Protein AF-A0A2J8QLG4-F1 (afdb_monomer_lite)

Secondary structure (DSSP, 8-state):
-------HHHHHHHHHHHHHHHHHHHHHT--S-TTSHHHHHHHHHHHHHHHHHHH---TT-HHHHHHHHHHHHHHHHHHHHHHHHHT-HHHHHHHHHHHHHHHHHHHHSHHHHTT-----HHHHHHHHHHHHHHHHS--TT-HHHHHHHHHHHHHHHHHHHHHHHHHHH--SSSPPTTS-HHHHHHHHHHHHHHHHHHHHHHHHHT--S--

Foldseek 3Di:
DCPDDDDPLLVQLVVLLVQLVVCLVVLLQAQEACPDPSLVVSLVSLVVSLVSLVPRDPVPPVVSVVSSVVSNVSSVVSNVSSNCLRPPPLSVVLVVLLVQLLVLLVVQLVVLQVLALGLDPVSLVSLVVSLVVLVPRDPVPRNNSVVSSVLSNVLSVVLNVLSVCSVPPDDNPPDDCVPDVVSVVVSVVSSVVSNVSSVVNCVSSVNDPPD

Sequence (211 aa):
MDMGNQHPSISRLQEIQKEVKSVEQQVVGFSGLSDDKNYKKLERILTKQLFEIDSVDTEGKGDIQQARKRAAQETERLLKELEQNANHPHRIEIQNIFEEAQSLVREKIVPFYNGGNCVTDEFEEGIQDIILRLTHVKTGGKISLRKARYHTLTKICAVQEIIEDCMKKQPSLPLSEDAHPSVAKINFVMCEVNKARGVLIALLMGVNNNE

InterPro domains:
  IPR003103 BAG domain [PF02179] (13-84)
  IPR003103 BAG domain [PS51035] (9-86)
  IPR003103 BAG domain [SM00264] (9-86)
  IPR036533 BAG domain superfamily [G3DSA:1.20.58.120] (3-89)
  IPR036533 BAG domain superfamily [G3DSA:1.20.58.120] (90-171)
  IPR060339 BAG family molecular chaperone regulator 5, BAG domain [PF27519] (91-165)

pLDDT: mean 90.0, std 12.15, range [38.5, 98.62]

Structure (mmCIF, N/CA/C/O backbone):
data_AF-A0A2J8QLG4-F1
#
_entry.id   AF-A0A2J8QLG4-F1
#
loop_
_atom_site.group_PDB
_atom_site.id
_atom_site.type_symbol
_atom_site.label_atom_id
_atom_site.label_alt_id
_atom_site.label_comp_id
_atom_site.label_asym_id
_atom_site.label_entity_id
_atom_site.label_seq_id
_atom_site.pdbx_PDB_ins_code
_atom_site.Cartn_x
_atom_site.Cartn_y
_atom_site.Cartn_z
_atom_site.occupancy
_atom_site.B_iso_or_equiv
_atom_site.auth_seq_id
_atom_site.auth_comp_id
_atom_site.auth_asym_id
_atom_site.auth_atom_id
_atom_site.pdbx_PDB_model_num
ATOM 1 N N . MET A 1 1 ? -27.623 -24.277 36.166 1.00 41.59 1 MET A N 1
ATOM 2 C CA . MET A 1 1 ? -26.567 -23.488 35.505 1.00 41.59 1 MET A CA 1
ATOM 3 C C . MET A 1 1 ? -27.288 -22.359 34.810 1.00 41.59 1 MET A C 1
ATOM 5 O O . MET A 1 1 ? -28.051 -22.628 33.893 1.00 41.59 1 MET A O 1
ATOM 9 N N . ASP A 1 2 ? -27.201 -21.163 35.381 1.00 39.91 2 ASP A N 1
ATOM 10 C CA . ASP A 1 2 ? -27.941 -19.987 34.933 1.00 39.91 2 ASP A CA 1
ATOM 11 C C . ASP A 1 2 ? -27.404 -19.568 33.559 1.00 39.91 2 ASP A C 1
ATOM 13 O O . ASP A 1 2 ? -26.315 -19.006 33.449 1.00 39.91 2 ASP A O 1
ATOM 17 N N . MET A 1 3 ? -28.116 -19.940 32.494 1.00 49.72 3 MET A N 1
ATOM 18 C CA . MET A 1 3 ? -27.871 -19.432 31.143 1.00 49.72 3 MET A CA 1
ATOM 19 C C . MET A 1 3 ? -28.429 -18.007 31.109 1.00 49.72 3 MET A C 1
ATOM 21 O O . MET A 1 3 ? -29.486 -17.752 30.535 1.00 49.72 3 MET A O 1
ATOM 25 N N . GLY A 1 4 ? -27.759 -17.106 31.830 1.00 52.62 4 GLY A N 1
ATOM 26 C CA . GLY A 1 4 ? -28.169 -15.720 31.983 1.00 52.62 4 GLY A CA 1
ATOM 27 C C . GLY A 1 4 ? -28.256 -15.052 30.616 1.00 52.62 4 GLY A C 1
ATOM 28 O O . GLY A 1 4 ? -27.263 -14.983 29.891 1.00 52.62 4 GLY A O 1
ATOM 29 N N . ASN A 1 5 ? -29.452 -14.578 30.263 1.00 66.25 5 ASN A N 1
ATOM 30 C CA . ASN A 1 5 ? -29.693 -13.787 29.060 1.00 66.25 5 ASN A CA 1
ATOM 31 C C . ASN A 1 5 ? -28.718 -12.604 29.033 1.00 66.25 5 ASN A C 1
ATOM 33 O O . ASN A 1 5 ? -28.817 -11.673 29.833 1.00 66.25 5 ASN A O 1
ATOM 37 N N . GLN A 1 6 ? -27.758 -12.657 28.116 1.00 78.31 6 GLN A N 1
ATOM 38 C CA . GLN A 1 6 ? -26.775 -11.605 27.932 1.00 78.31 6 GLN A CA 1
ATOM 39 C C . GLN A 1 6 ? -27.476 -10.313 27.495 1.00 78.31 6 GLN A C 1
ATOM 41 O O . GLN A 1 6 ? -28.306 -10.326 26.586 1.00 78.31 6 GLN A O 1
ATOM 46 N N . HIS A 1 7 ? -27.154 -9.197 28.156 1.00 87.06 7 HIS A N 1
ATOM 47 C CA . HIS A 1 7 ? -27.787 -7.905 27.893 1.00 87.06 7 HIS A CA 1
ATOM 48 C C . HIS A 1 7 ? -27.682 -7.520 26.404 1.00 87.06 7 HIS A C 1
ATOM 50 O O . HIS A 1 7 ? -26.571 -7.585 25.869 1.00 87.06 7 HIS A O 1
ATOM 56 N N . PRO A 1 8 ? -28.757 -7.041 25.746 1.00 91.75 8 PRO A N 1
ATOM 57 C CA . PRO A 1 8 ? -28.728 -6.680 24.325 1.00 91.75 8 PRO A CA 1
ATOM 58 C C . PRO A 1 8 ? -27.584 -5.723 23.959 1.00 91.75 8 PRO A C 1
ATOM 60 O O . PRO A 1 8 ? -26.855 -5.973 23.002 1.00 91.75 8 PRO A O 1
ATOM 63 N N . SER A 1 9 ? -27.344 -4.689 24.775 1.00 93.44 9 SER A N 1
ATOM 64 C CA . SER A 1 9 ? -26.208 -3.763 24.610 1.00 93.44 9 SER A CA 1
ATOM 65 C C . SER A 1 9 ? -24.839 -4.449 24.662 1.00 93.44 9 SER A C 1
ATOM 67 O O . SER A 1 9 ? -23.944 -4.094 23.900 1.00 93.44 9 SER A O 1
ATOM 69 N N . ILE A 1 10 ? -24.657 -5.445 25.536 1.00 93.44 10 ILE A N 1
ATOM 70 C CA . ILE A 1 10 ? -23.399 -6.200 25.615 1.00 93.44 10 ILE A CA 1
ATOM 71 C C . ILE A 1 10 ? -23.239 -7.079 24.373 1.00 93.44 10 ILE A C 1
ATOM 73 O O . ILE A 1 10 ? -22.155 -7.107 23.792 1.00 93.44 10 ILE A O 1
ATOM 77 N N . SER A 1 11 ? -24.301 -7.764 23.947 1.00 93.56 11 SER A N 1
ATOM 78 C CA . SER A 1 11 ? -24.292 -8.570 22.722 1.00 93.56 11 SER A CA 1
ATOM 79 C C . SER A 1 11 ? -23.943 -7.712 21.502 1.00 93.56 11 SER A C 1
ATOM 81 O O . SER A 1 11 ? -23.055 -8.073 20.731 1.00 93.56 11 SER A O 1
ATOM 83 N N . ARG A 1 12 ? -24.535 -6.513 21.393 1.00 95.25 12 ARG A N 1
ATOM 84 C CA . ARG A 1 12 ? -24.236 -5.555 20.322 1.00 95.25 12 ARG A CA 1
ATOM 85 C C . ARG A 1 12 ? -22.781 -5.081 20.344 1.00 95.25 12 ARG A C 1
ATOM 87 O O . ARG A 1 12 ? -22.123 -5.080 19.308 1.00 95.25 12 ARG A O 1
ATOM 94 N N . LEU A 1 13 ? -22.248 -4.729 21.517 1.00 96.06 13 LEU A N 1
ATOM 95 C CA . LEU A 1 13 ? -20.838 -4.344 21.659 1.00 96.06 13 LEU A CA 1
ATOM 96 C C . LEU A 1 13 ? -19.888 -5.477 21.250 1.00 96.06 13 LEU A C 1
ATOM 98 O O . LEU A 1 13 ? -18.848 -5.217 20.650 1.00 96.06 13 LEU A O 1
ATOM 102 N N . GLN A 1 14 ? -20.238 -6.731 21.540 1.00 95.06 14 GLN A N 1
ATOM 103 C CA . GLN A 1 14 ? -19.439 -7.886 21.131 1.00 95.06 14 GLN A CA 1
ATOM 104 C C . GLN A 1 14 ? -19.472 -8.130 19.621 1.00 95.06 14 GLN A C 1
ATOM 106 O O . GLN A 1 14 ? -18.452 -8.519 19.054 1.00 95.06 14 GLN A O 1
ATOM 111 N N . GLU A 1 15 ? -20.610 -7.913 18.962 1.00 95.69 15 GLU A N 1
ATOM 112 C CA . GLU A 1 15 ? -20.700 -7.957 17.498 1.00 95.69 15 GLU A CA 1
ATOM 113 C C . GLU A 1 15 ? -19.793 -6.904 16.862 1.00 95.69 15 GLU A C 1
ATOM 115 O O . GLU A 1 15 ? -18.945 -7.248 16.039 1.00 95.69 15 GLU A O 1
ATOM 120 N N . ILE A 1 16 ? -19.889 -5.652 17.321 1.00 95.81 16 ILE A N 1
ATOM 121 C CA . ILE A 1 16 ? -19.047 -4.561 16.821 1.00 95.81 16 ILE A CA 1
ATOM 122 C C . ILE A 1 16 ? -17.561 -4.875 17.053 1.00 95.81 16 ILE A C 1
ATOM 124 O O . ILE A 1 16 ? -16.743 -4.740 16.145 1.00 95.81 16 ILE A O 1
ATOM 128 N N . GLN A 1 17 ? -17.193 -5.384 18.233 1.00 95.81 17 GLN A N 1
ATOM 129 C CA . GLN A 1 17 ? -15.811 -5.788 18.518 1.00 95.81 17 GLN A CA 1
ATOM 130 C C . GLN A 1 17 ? -15.303 -6.904 17.593 1.00 95.81 17 GLN A C 1
ATOM 132 O O . GLN A 1 17 ? -14.119 -6.912 17.254 1.00 95.81 17 GLN A O 1
ATOM 137 N N . LYS A 1 18 ? -16.160 -7.837 17.155 1.00 96.25 18 LYS A N 1
ATOM 138 C CA . LYS A 1 18 ? -15.774 -8.847 16.153 1.00 96.25 18 LYS A CA 1
ATOM 139 C C . LYS A 1 18 ? -15.470 -8.194 14.805 1.00 96.25 18 LYS A C 1
ATOM 141 O O . LYS A 1 18 ? -14.485 -8.568 14.169 1.00 96.25 1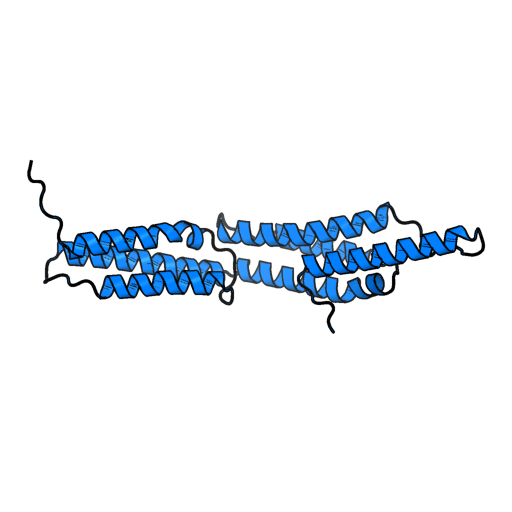8 LYS A O 1
ATOM 146 N N . GLU A 1 19 ? -16.268 -7.210 14.393 1.00 95.50 19 GLU A N 1
ATOM 147 C CA . GLU A 1 19 ? -16.027 -6.449 13.162 1.00 95.50 19 GLU A CA 1
ATOM 148 C C . GLU A 1 19 ? -14.715 -5.655 13.242 1.00 95.50 19 GLU A C 1
ATOM 150 O O . GLU A 1 19 ? -13.886 -5.759 12.336 1.00 95.50 19 GLU A O 1
ATOM 155 N N . VAL A 1 20 ? -14.466 -4.950 14.351 1.00 97.00 20 VAL A N 1
ATOM 156 C CA . VAL A 1 20 ? -13.204 -4.224 14.600 1.00 97.00 20 VAL A CA 1
ATOM 157 C C . VAL A 1 20 ? -12.003 -5.176 14.549 1.00 97.00 20 VAL A C 1
ATOM 159 O O . VAL A 1 20 ? -11.029 -4.931 13.835 1.00 97.00 20 VAL A O 1
ATOM 162 N N . LYS A 1 21 ? -12.097 -6.329 15.219 1.00 96.69 21 LYS A N 1
ATOM 163 C CA . LYS A 1 21 ? -11.031 -7.340 15.227 1.00 96.69 21 LYS A CA 1
ATOM 164 C C . LYS A 1 21 ? -10.760 -7.941 13.844 1.00 96.69 21 LYS A C 1
ATOM 166 O O . LYS A 1 21 ? -9.628 -8.313 13.544 1.00 96.69 21 LYS A O 1
ATOM 171 N N . SER A 1 22 ? -11.770 -8.013 12.976 1.00 96.75 22 SER A N 1
ATOM 172 C CA . SER A 1 22 ? -11.603 -8.520 11.606 1.00 96.75 22 SER A CA 1
ATOM 173 C C . SER A 1 22 ? -10.715 -7.623 10.727 1.00 96.75 22 SER A C 1
ATOM 175 O O . SER A 1 22 ? -10.094 -8.108 9.776 1.00 96.75 22 SER A O 1
ATOM 177 N N . VAL A 1 23 ? -10.617 -6.326 11.052 1.00 97.31 23 VAL A N 1
ATOM 178 C CA . VAL A 1 23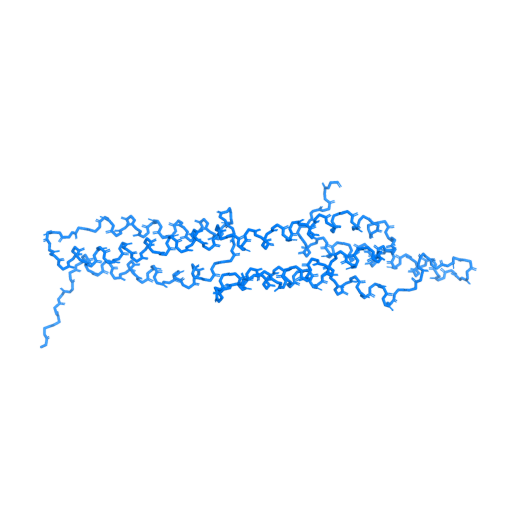 ? -9.799 -5.353 10.308 1.00 97.31 23 VAL A CA 1
ATOM 179 C C . VAL A 1 23 ? -8.481 -4.998 10.999 1.00 97.31 23 VAL A C 1
ATOM 181 O O . VAL A 1 23 ? -7.601 -4.444 10.345 1.00 97.31 23 VAL A O 1
ATOM 184 N N . GLU A 1 24 ? -8.286 -5.383 12.263 1.00 97.44 24 GLU A N 1
ATOM 185 C CA . GLU A 1 24 ? -7.070 -5.111 13.048 1.00 97.44 24 GLU A CA 1
ATOM 186 C C . GLU A 1 24 ? -5.781 -5.499 12.299 1.00 97.44 24 GLU A C 1
ATOM 188 O O . GLU A 1 24 ? -4.883 -4.680 12.122 1.00 97.44 24 GLU A O 1
ATOM 193 N N . GLN A 1 25 ? -5.703 -6.718 11.757 1.00 96.81 25 GLN A N 1
ATOM 194 C CA . GLN A 1 25 ? -4.506 -7.170 11.030 1.00 96.81 25 GLN A CA 1
ATOM 195 C C . GLN A 1 25 ? -4.244 -6.375 9.741 1.00 96.81 25 GLN A C 1
ATOM 197 O O . GLN A 1 25 ? -3.093 -6.222 9.321 1.00 96.81 25 GLN A O 1
ATOM 202 N N . GLN A 1 26 ? -5.300 -5.855 9.107 1.00 97.75 26 GLN A N 1
ATOM 203 C CA . GLN A 1 26 ? -5.170 -5.007 7.921 1.00 97.75 26 GLN A CA 1
ATOM 204 C C . GLN A 1 26 ? -4.612 -3.630 8.291 1.00 97.75 26 GLN A C 1
ATOM 206 O O . GLN A 1 26 ? -3.784 -3.110 7.550 1.00 97.75 26 GLN A O 1
ATOM 211 N N . VAL A 1 27 ? -5.005 -3.086 9.447 1.00 98.19 27 VAL A N 1
ATOM 212 C CA . VAL A 1 27 ? -4.497 -1.820 10.000 1.00 98.19 27 VAL A CA 1
ATOM 213 C C . VAL A 1 27 ? -3.026 -1.935 10.396 1.00 98.19 27 VAL A C 1
ATOM 215 O O . VAL A 1 27 ? -2.198 -1.168 9.905 1.00 98.19 27 VAL A O 1
ATOM 218 N N . VAL A 1 28 ? -2.679 -2.935 11.214 1.00 96.38 28 VAL A N 1
ATOM 219 C CA . VAL A 1 28 ? -1.299 -3.180 11.681 1.00 96.38 28 VAL A CA 1
ATOM 220 C C . VAL A 1 28 ? -0.353 -3.418 10.495 1.00 96.38 28 VAL A C 1
ATOM 222 O O . VAL A 1 28 ? 0.806 -2.999 10.478 1.00 96.38 28 VAL A O 1
ATOM 225 N N . GLY A 1 29 ? -0.853 -4.111 9.470 1.00 96.19 29 GLY A N 1
ATOM 226 C CA . GLY A 1 29 ? -0.122 -4.413 8.247 1.00 96.19 29 GLY A CA 1
ATOM 227 C C . GLY A 1 29 ? -0.239 -3.360 7.143 1.00 96.19 29 GLY A C 1
ATOM 228 O O . GLY A 1 29 ? 0.275 -3.624 6.050 1.00 96.19 29 GLY A O 1
ATOM 229 N N . PHE A 1 30 ? -0.918 -2.233 7.378 1.00 98.38 30 PHE A N 1
ATOM 230 C CA . PHE A 1 30 ? -1.154 -1.214 6.360 1.00 98.38 30 PHE A CA 1
ATOM 231 C C . PHE A 1 30 ? 0.168 -0.559 5.956 1.00 98.38 30 PHE A C 1
ATOM 233 O O . PHE A 1 30 ? 0.914 -0.076 6.798 1.00 98.38 30 PHE A O 1
ATOM 240 N N . SER A 1 31 ? 0.477 -0.564 4.663 1.00 97.75 31 SER A N 1
ATOM 241 C CA . SER A 1 31 ? 1.755 -0.073 4.118 1.00 97.75 31 SER A CA 1
ATOM 242 C C . SER A 1 31 ? 1.571 1.009 3.053 1.00 97.75 31 SER A C 1
ATOM 244 O O . SER A 1 31 ? 2.524 1.376 2.370 1.00 97.75 31 SER A O 1
ATOM 246 N N . GLY A 1 32 ? 0.345 1.508 2.904 1.00 96.81 32 GLY A N 1
ATOM 247 C CA . GLY A 1 32 ? -0.010 2.561 1.963 1.00 96.81 32 GLY A CA 1
ATOM 248 C C . GLY A 1 32 ? 0.207 3.972 2.516 1.00 96.81 32 GLY A C 1
ATOM 249 O O . GLY A 1 32 ? 0.803 4.137 3.580 1.00 96.81 32 GLY A O 1
ATOM 250 N N . LEU A 1 33 ? -0.279 4.967 1.778 1.00 97.12 33 LEU A N 1
ATOM 251 C CA . LEU A 1 33 ? -0.367 6.379 2.173 1.00 97.12 33 LEU A CA 1
ATOM 252 C C . LEU A 1 33 ? -1.805 6.752 2.562 1.00 97.12 33 LEU A C 1
ATOM 254 O O . LEU A 1 33 ? -2.728 5.948 2.435 1.00 97.12 33 LEU A O 1
ATOM 258 N N . SER A 1 34 ? -2.007 7.969 3.064 1.00 94.88 34 SER A N 1
ATOM 259 C CA . SER A 1 34 ? -3.312 8.454 3.536 1.00 94.88 34 SER A CA 1
ATOM 260 C C . SER A 1 34 ? -4.311 8.742 2.405 1.00 94.88 34 SER A C 1
ATOM 262 O O . SER A 1 34 ? -5.527 8.717 2.606 1.00 94.88 34 SER A O 1
ATOM 264 N N . ASP A 1 35 ? -3.833 8.963 1.185 1.00 94.44 35 ASP A N 1
ATOM 265 C CA . ASP A 1 35 ? -4.658 9.164 -0.005 1.00 94.44 35 ASP A CA 1
ATOM 266 C C . ASP A 1 35 ? -5.132 7.848 -0.650 1.00 94.44 35 ASP A C 1
ATOM 268 O O . ASP A 1 35 ? -6.114 7.861 -1.414 1.00 94.44 35 ASP A O 1
ATOM 272 N N . ASP A 1 36 ? -4.522 6.715 -0.275 1.00 96.06 36 ASP A N 1
ATOM 273 C CA . ASP A 1 36 ? -4.844 5.390 -0.796 1.00 96.06 36 ASP A CA 1
ATOM 274 C C . ASP A 1 36 ? -6.304 4.998 -0.548 1.00 96.06 36 ASP A C 1
ATOM 276 O O . ASP A 1 36 ? -6.875 5.143 0.537 1.00 96.06 36 ASP A O 1
ATOM 280 N N . LYS A 1 37 ? -6.914 4.359 -1.551 1.00 97.06 37 LYS A N 1
ATOM 281 C CA . LYS A 1 37 ? -8.291 3.842 -1.451 1.00 97.06 37 LYS A CA 1
ATOM 282 C C . LYS A 1 37 ? -8.464 2.871 -0.279 1.00 97.06 37 LYS A C 1
ATOM 284 O O . LYS A 1 37 ? -9.511 2.867 0.368 1.00 97.06 37 LYS A O 1
ATOM 289 N N . ASN A 1 38 ? -7.444 2.057 -0.002 1.00 96.44 38 ASN A N 1
ATOM 290 C CA . ASN A 1 38 ? -7.468 1.101 1.103 1.00 96.44 38 ASN A CA 1
ATOM 291 C C . ASN A 1 38 ? -7.392 1.790 2.472 1.00 96.44 38 ASN A C 1
ATOM 293 O O . ASN A 1 38 ? -8.078 1.333 3.384 1.00 96.44 38 ASN A O 1
ATOM 297 N N . TYR A 1 39 ? -6.646 2.896 2.601 1.00 98.38 39 TYR A N 1
ATOM 298 C CA . TYR A 1 39 ? -6.649 3.721 3.814 1.00 98.38 39 TYR A CA 1
ATOM 299 C C . TYR A 1 39 ? -8.064 4.222 4.099 1.00 98.38 39 TYR A C 1
ATOM 301 O O . TYR A 1 39 ? -8.653 3.880 5.123 1.00 98.38 39 TYR A O 1
ATOM 309 N N . LYS A 1 40 ? -8.663 4.910 3.117 1.00 98.25 40 LYS A N 1
ATOM 310 C CA . LYS A 1 40 ? -10.016 5.486 3.219 1.00 98.25 40 LYS A CA 1
ATOM 311 C C . LYS A 1 40 ? -11.074 4.431 3.536 1.00 98.25 40 LYS A C 1
ATOM 313 O O . LYS A 1 40 ? -12.032 4.696 4.257 1.00 98.25 40 LYS A O 1
ATOM 318 N N . LYS A 1 41 ? -10.917 3.215 3.001 1.00 98.19 41 LYS A N 1
ATOM 319 C CA . LYS A 1 41 ? -11.798 2.082 3.309 1.00 98.19 41 LYS A CA 1
ATOM 320 C C . LYS A 1 41 ? -11.674 1.649 4.774 1.00 98.19 41 LYS A C 1
ATOM 322 O O . LYS A 1 41 ? -12.704 1.485 5.422 1.00 98.19 41 LYS A O 1
ATOM 327 N N . LEU A 1 42 ? -10.455 1.436 5.274 1.00 98.38 42 LEU A N 1
ATOM 328 C CA . LEU A 1 42 ? -10.214 1.008 6.658 1.00 98.38 42 LEU A CA 1
ATOM 329 C C . LEU A 1 42 ? -10.662 2.076 7.659 1.00 98.38 42 LEU A C 1
ATOM 331 O O . LEU A 1 42 ? -11.379 1.754 8.604 1.00 98.38 42 LEU A O 1
ATOM 335 N N . GLU A 1 43 ? -10.315 3.335 7.397 1.00 98.44 43 GLU A N 1
ATOM 336 C CA . GLU A 1 43 ? -10.742 4.493 8.183 1.00 98.44 43 GLU A CA 1
ATOM 337 C C . GLU A 1 43 ? -12.270 4.549 8.272 1.00 98.44 43 GLU A C 1
ATOM 339 O O . GLU A 1 43 ? -12.827 4.511 9.364 1.00 98.44 43 GLU A O 1
ATOM 344 N N . ARG A 1 44 ? -12.971 4.493 7.131 1.00 98.31 44 ARG A N 1
ATOM 345 C CA . ARG A 1 44 ? -14.440 4.511 7.101 1.00 98.31 44 ARG A CA 1
ATOM 346 C C . ARG A 1 44 ? -15.071 3.364 7.889 1.00 98.31 44 ARG A C 1
ATOM 348 O O . ARG A 1 44 ? -16.101 3.576 8.527 1.00 98.31 44 ARG A O 1
ATOM 355 N N . ILE A 1 45 ? -14.497 2.159 7.827 1.00 98.06 45 ILE A N 1
ATOM 356 C CA . ILE A 1 45 ? -14.986 1.011 8.604 1.00 98.06 45 ILE A CA 1
ATOM 357 C C . ILE A 1 45 ? -14.846 1.307 10.097 1.00 98.06 45 ILE A C 1
ATOM 359 O O . ILE A 1 45 ? -15.836 1.218 10.816 1.00 98.06 45 ILE A O 1
ATOM 363 N N . LEU A 1 46 ? -13.655 1.692 10.555 1.00 98.44 46 LEU A N 1
ATOM 364 C CA . LEU A 1 46 ? -13.390 1.945 11.971 1.00 98.44 46 LEU A CA 1
ATOM 365 C C . LEU A 1 46 ? -14.206 3.124 12.512 1.00 98.44 46 LEU A C 1
ATOM 367 O O . LEU A 1 46 ? -14.810 3.005 13.573 1.00 98.44 46 LEU A O 1
ATOM 371 N N . THR A 1 47 ? -14.303 4.228 11.766 1.00 98.19 47 THR A N 1
ATOM 372 C CA . THR A 1 47 ? -15.128 5.382 12.144 1.00 98.19 47 THR A CA 1
ATOM 373 C C . THR A 1 47 ? -16.605 5.003 12.241 1.00 98.19 47 THR A C 1
ATOM 375 O O . THR A 1 47 ? -17.281 5.420 13.178 1.00 98.19 47 THR A O 1
ATOM 378 N N . LYS A 1 48 ? -17.112 4.163 11.324 1.00 98.38 48 LYS A N 1
ATOM 379 C CA . LYS A 1 48 ? -18.476 3.628 11.434 1.00 98.38 48 LYS A CA 1
ATOM 380 C C . LYS A 1 48 ? -18.646 2.823 12.725 1.00 98.38 48 LYS A C 1
ATOM 382 O O . LYS A 1 48 ? -19.621 3.046 13.431 1.00 98.38 48 LYS A O 1
ATOM 387 N N . GLN A 1 49 ? -17.712 1.925 13.045 1.00 98.06 49 GLN A N 1
ATOM 388 C CA . GLN A 1 49 ? -17.797 1.140 14.282 1.00 98.06 49 GLN A CA 1
ATOM 389 C C . GLN A 1 49 ? -17.751 2.018 15.533 1.00 98.06 49 GLN A C 1
ATOM 391 O O . GLN A 1 49 ? -18.472 1.742 16.486 1.00 98.06 49 GLN A O 1
ATOM 396 N N . LEU A 1 50 ? -16.958 3.091 15.524 1.00 97.94 50 LEU A N 1
ATOM 397 C CA . LEU A 1 50 ? -16.894 4.038 16.634 1.00 97.94 50 LEU A CA 1
ATOM 398 C C . LEU A 1 50 ? -18.254 4.712 16.878 1.00 97.94 50 LEU A C 1
ATOM 400 O O . LEU A 1 50 ? -18.744 4.696 18.003 1.00 97.94 50 LEU A O 1
ATOM 404 N N . PHE A 1 51 ? -18.918 5.187 15.818 1.00 98.00 51 PHE A N 1
ATOM 405 C CA . PHE A 1 51 ? -20.275 5.736 15.929 1.00 98.00 51 PHE A CA 1
ATOM 406 C C . PHE A 1 51 ? -21.292 4.708 16.446 1.00 98.00 51 PHE A C 1
ATOM 408 O O . PHE A 1 51 ? -22.135 5.036 17.280 1.00 98.00 51 PHE A O 1
ATOM 415 N N . GLU A 1 52 ? -21.211 3.460 15.979 1.00 97.69 52 GLU A N 1
ATOM 416 C CA . GLU A 1 52 ? -22.081 2.381 16.458 1.00 97.69 52 GLU A CA 1
ATOM 417 C C . GLU A 1 52 ? -21.855 2.105 17.952 1.00 97.69 52 GLU A C 1
ATOM 419 O O . GLU A 1 52 ? -22.828 1.971 18.691 1.00 97.69 52 GLU A O 1
ATOM 424 N N . ILE A 1 53 ? -20.600 2.084 18.419 1.00 97.88 53 ILE A N 1
ATOM 425 C CA . ILE A 1 53 ? -20.253 1.923 19.841 1.00 97.88 53 ILE A CA 1
ATOM 426 C C . ILE A 1 53 ? -20.849 3.058 20.676 1.00 97.88 53 ILE A C 1
ATOM 428 O O . ILE A 1 53 ? -21.457 2.790 21.715 1.00 97.88 53 ILE A O 1
ATOM 432 N N . ASP A 1 54 ? -20.707 4.305 20.227 1.00 96.31 54 ASP A N 1
ATOM 433 C CA . ASP A 1 54 ? -21.212 5.482 20.942 1.00 96.31 54 ASP A CA 1
ATOM 434 C C . ASP A 1 54 ? -22.743 5.515 21.014 1.00 96.31 54 ASP A C 1
ATOM 436 O O . ASP A 1 54 ? -23.305 5.993 22.003 1.00 96.31 54 ASP A O 1
ATOM 440 N N . SER A 1 55 ? -23.421 4.944 20.013 1.00 96.69 55 SER A N 1
ATOM 441 C CA . SER A 1 55 ? -24.884 4.830 19.978 1.00 96.69 55 SER A CA 1
ATOM 442 C C . SER A 1 55 ? -25.458 3.801 20.961 1.00 96.69 55 SER A C 1
ATOM 444 O O . SER A 1 55 ? -26.661 3.815 21.226 1.00 96.69 55 SER A O 1
ATOM 446 N N . VAL A 1 56 ? -24.627 2.907 21.517 1.00 96.19 56 VAL A N 1
ATOM 447 C CA . VAL A 1 56 ? -25.092 1.870 22.445 1.00 96.19 56 VAL A CA 1
ATOM 448 C C . VAL A 1 56 ? -25.557 2.500 23.758 1.00 96.19 56 VAL A C 1
ATOM 450 O O . VAL A 1 56 ? -24.761 3.083 24.509 1.00 96.19 56 VAL A O 1
ATOM 453 N N . ASP A 1 57 ? -26.842 2.305 24.065 1.00 94.56 57 ASP A N 1
ATOM 454 C CA . ASP A 1 57 ? -27.410 2.675 25.356 1.00 94.56 57 ASP A CA 1
ATOM 455 C C . ASP A 1 57 ? -26.870 1.764 26.466 1.00 94.56 57 ASP A C 1
ATOM 457 O O . ASP A 1 57 ? -26.820 0.531 26.361 1.00 94.56 57 ASP A O 1
ATOM 461 N N . THR A 1 58 ? -26.435 2.412 27.540 1.00 92.25 58 THR A N 1
ATOM 462 C CA . THR A 1 58 ? -25.846 1.767 28.712 1.00 92.25 58 THR A CA 1
ATOM 463 C C . THR A 1 58 ? -26.827 1.658 29.868 1.00 92.25 58 THR A C 1
ATOM 465 O O . THR A 1 58 ? -26.506 0.976 30.835 1.00 92.25 58 THR A O 1
ATOM 468 N N . GLU A 1 59 ? -27.985 2.329 29.809 1.00 92.12 59 GLU A N 1
ATOM 469 C CA . GLU A 1 59 ? -29.001 2.338 30.874 1.00 92.12 59 GLU A CA 1
ATOM 470 C C . GLU A 1 59 ? -28.436 2.718 32.263 1.00 92.12 59 GLU A C 1
ATOM 472 O O . GLU A 1 59 ? -28.950 2.311 33.302 1.00 92.12 59 GLU A O 1
ATOM 477 N N . GLY A 1 60 ? -27.313 3.446 32.302 1.00 90.44 60 GLY A N 1
ATOM 478 C CA . GLY A 1 60 ? -26.594 3.758 33.544 1.00 90.44 60 GLY A CA 1
ATOM 479 C C . GLY A 1 60 ? -25.862 2.572 34.192 1.00 90.44 60 GLY A C 1
ATOM 480 O O . GLY A 1 60 ? -25.275 2.735 35.261 1.00 90.44 60 GLY A O 1
ATOM 481 N N . LYS A 1 61 ? -25.853 1.392 33.562 1.00 93.44 61 LYS A N 1
ATOM 482 C CA . LYS A 1 61 ? -25.189 0.183 34.062 1.00 93.44 61 LYS A CA 1
ATOM 483 C C . LYS A 1 61 ? -23.673 0.280 33.862 1.00 93.44 61 LYS A C 1
ATOM 485 O O . LYS A 1 61 ? -23.175 0.381 32.737 1.00 93.44 61 LYS A O 1
ATOM 490 N N . GLY A 1 62 ? -22.929 0.276 34.968 1.00 94.12 62 GLY A N 1
ATOM 491 C CA . GLY A 1 62 ? -21.483 0.536 34.972 1.00 94.12 62 GLY A CA 1
ATOM 492 C C . GLY A 1 62 ? -20.649 -0.492 34.196 1.00 94.12 62 GLY A C 1
ATOM 493 O O . GLY A 1 62 ? -19.659 -0.133 33.558 1.00 94.12 62 GLY A O 1
ATOM 494 N N . ASP A 1 63 ? -21.067 -1.754 34.185 1.00 92.44 63 ASP A N 1
ATOM 495 C CA . ASP A 1 63 ? -20.464 -2.834 33.397 1.00 92.44 63 ASP A CA 1
ATOM 496 C C . ASP A 1 63 ? -20.590 -2.584 31.883 1.00 92.44 63 ASP A C 1
ATOM 498 O O . ASP A 1 63 ? -19.602 -2.710 31.150 1.00 92.44 63 ASP A O 1
ATOM 502 N N . ILE A 1 64 ? -21.763 -2.138 31.419 1.00 94.56 64 ILE A N 1
ATOM 503 C CA . ILE A 1 64 ? -22.003 -1.788 30.009 1.00 94.56 64 ILE A CA 1
ATOM 504 C C . ILE A 1 64 ? -21.226 -0.525 29.626 1.00 94.56 64 ILE A C 1
ATOM 506 O O . ILE A 1 64 ? -20.587 -0.492 28.573 1.00 94.56 64 ILE A O 1
ATOM 510 N N . GLN A 1 65 ? -21.190 0.488 30.496 1.00 96.81 65 GLN A N 1
ATOM 511 C CA . GLN A 1 65 ? -20.376 1.690 30.281 1.00 96.81 65 GLN A CA 1
ATOM 512 C C . GLN A 1 65 ? -18.889 1.355 30.136 1.00 96.81 65 GLN A C 1
ATOM 514 O O . GLN A 1 65 ? -18.217 1.861 29.233 1.00 96.81 65 GLN A O 1
ATOM 519 N N . GLN A 1 66 ? -18.370 0.469 30.988 1.00 96.06 66 GLN A N 1
ATOM 520 C CA . GLN A 1 66 ? -16.981 0.029 30.913 1.00 96.06 66 GLN A CA 1
ATOM 521 C C . GLN A 1 66 ? -16.712 -0.799 29.649 1.00 96.06 66 GLN A C 1
ATOM 523 O O . GLN A 1 66 ? -15.632 -0.687 29.065 1.00 96.06 66 GLN A O 1
ATOM 528 N N . ALA A 1 67 ? -17.658 -1.638 29.219 1.00 95.19 67 ALA A N 1
ATOM 529 C CA . ALA A 1 67 ? -17.547 -2.395 27.973 1.00 95.19 67 ALA A CA 1
ATOM 530 C C . ALA A 1 67 ? -17.528 -1.468 26.746 1.00 95.19 67 ALA A C 1
ATOM 532 O O . ALA A 1 67 ? -16.639 -1.601 25.903 1.00 95.19 67 ALA A O 1
ATOM 533 N N . ARG A 1 68 ? -18.435 -0.483 26.693 1.00 97.62 68 ARG A N 1
ATOM 534 C CA . ARG A 1 68 ? -18.491 0.539 25.638 1.00 97.62 68 ARG A CA 1
ATOM 535 C C . ARG A 1 68 ? -17.196 1.343 25.577 1.00 97.62 68 ARG A C 1
ATOM 537 O O . ARG A 1 68 ? -16.587 1.440 24.519 1.00 97.62 68 ARG A O 1
ATOM 544 N N . LYS A 1 69 ? -16.720 1.833 26.729 1.00 97.75 69 LYS A N 1
ATOM 545 C CA . LYS A 1 69 ? -15.460 2.584 26.825 1.00 97.75 69 LYS A CA 1
ATOM 546 C C . LYS A 1 69 ? -14.273 1.780 26.295 1.00 97.75 69 LYS A C 1
ATOM 548 O O . LYS A 1 69 ? -13.478 2.311 25.531 1.00 97.75 69 LYS A O 1
ATOM 553 N N . ARG A 1 70 ? -14.160 0.501 26.670 1.00 96.75 70 ARG A N 1
ATOM 554 C CA . ARG A 1 70 ? -13.090 -0.378 26.169 1.00 96.75 70 ARG A CA 1
ATOM 555 C C . ARG A 1 70 ? -13.181 -0.593 24.657 1.00 96.75 70 ARG A C 1
ATOM 557 O O . ARG A 1 70 ? -12.154 -0.555 23.991 1.00 96.75 70 ARG A O 1
ATOM 564 N N . ALA A 1 71 ? -14.387 -0.789 24.122 1.00 97.50 71 ALA A N 1
ATOM 565 C CA . ALA A 1 71 ? -14.603 -0.945 22.683 1.00 97.50 71 ALA A CA 1
ATOM 566 C C . ALA A 1 71 ? -14.196 0.317 21.899 1.00 97.50 71 ALA A C 1
ATOM 568 O O . ALA A 1 71 ? -13.514 0.216 20.878 1.00 97.50 71 ALA A O 1
ATOM 569 N N . ALA A 1 72 ? -14.584 1.495 22.398 1.00 98.19 72 ALA A N 1
ATOM 570 C CA . ALA A 1 72 ? -14.246 2.780 21.791 1.00 98.19 72 ALA A CA 1
ATOM 571 C C . ALA A 1 72 ? -12.729 3.004 21.792 1.00 98.19 72 ALA A C 1
ATOM 573 O O . ALA A 1 72 ? -12.143 3.213 20.735 1.00 98.19 72 ALA A O 1
ATOM 574 N N . GLN A 1 73 ? -12.078 2.834 22.949 1.00 98.25 73 GLN A N 1
ATOM 575 C CA . GLN A 1 73 ? -10.624 2.985 23.090 1.00 98.25 73 GLN A CA 1
ATOM 576 C C . GLN A 1 73 ? -9.838 2.068 22.149 1.00 98.25 73 GLN A C 1
ATOM 578 O O . GLN A 1 73 ? -8.821 2.471 21.590 1.00 98.25 73 GLN A O 1
ATOM 583 N N . GLU A 1 74 ? -10.304 0.835 21.967 1.00 97.56 74 GLU A N 1
ATOM 584 C CA . GLU A 1 74 ? -9.680 -0.113 21.051 1.00 97.56 74 GLU A CA 1
ATOM 585 C C . GLU A 1 74 ? -9.834 0.316 19.584 1.00 97.56 74 GLU A C 1
ATOM 587 O O . GLU A 1 74 ? -8.876 0.281 18.814 1.00 97.56 74 GLU A O 1
ATOM 592 N N . THR A 1 75 ? -11.016 0.796 19.203 1.00 98.38 75 THR A N 1
ATOM 593 C CA . THR A 1 75 ? -11.282 1.283 17.840 1.00 98.38 75 THR A CA 1
ATOM 594 C C . THR A 1 75 ? -10.481 2.555 17.530 1.00 98.38 75 THR A C 1
ATOM 596 O O . THR A 1 75 ? -9.874 2.664 16.464 1.00 98.38 75 THR A O 1
ATOM 599 N N . GLU A 1 76 ? -10.408 3.490 18.481 1.00 98.44 76 GLU A N 1
ATOM 600 C CA . GLU A 1 76 ? -9.585 4.704 18.396 1.00 98.44 76 GLU A CA 1
ATOM 601 C C . GLU A 1 76 ? -8.089 4.380 18.299 1.00 98.44 76 GLU A C 1
ATOM 603 O O . GLU A 1 76 ? -7.366 5.005 17.519 1.00 98.44 76 GLU A O 1
ATOM 608 N N . ARG A 1 77 ? -7.616 3.374 19.050 1.00 98.50 77 ARG A N 1
ATOM 609 C CA . ARG A 1 77 ? -6.232 2.883 18.967 1.00 98.50 77 ARG A CA 1
ATOM 610 C C . ARG A 1 77 ? -5.895 2.436 17.546 1.00 98.50 77 ARG A C 1
ATOM 612 O O . ARG A 1 77 ? -4.843 2.819 17.039 1.00 98.50 77 ARG A O 1
ATOM 619 N N . LEU A 1 78 ? -6.786 1.683 16.898 1.00 98.50 78 LEU A N 1
ATOM 620 C CA . LEU A 1 78 ? -6.589 1.228 15.519 1.00 98.50 78 LEU A CA 1
ATOM 621 C C . LEU A 1 78 ? -6.649 2.373 14.503 1.00 98.50 78 LEU A C 1
ATOM 623 O O . LEU A 1 78 ? -5.826 2.404 13.592 1.00 98.50 78 LEU A O 1
ATOM 627 N N . LEU A 1 79 ? -7.560 3.339 14.661 1.00 98.62 79 LEU A N 1
ATOM 628 C CA . LEU A 1 79 ? -7.579 4.543 13.815 1.00 98.62 79 LEU A CA 1
ATOM 629 C C . LEU A 1 79 ? -6.248 5.299 13.897 1.00 98.62 79 LEU A C 1
ATOM 631 O O . LEU A 1 79 ? -5.650 5.627 12.873 1.00 98.62 79 LEU A O 1
ATOM 635 N N . LYS A 1 80 ? -5.742 5.496 15.117 1.00 98.38 80 LYS A N 1
ATOM 636 C CA . LYS A 1 80 ? -4.452 6.146 15.349 1.00 98.38 80 LYS A CA 1
ATOM 637 C C . LYS A 1 80 ? -3.290 5.349 14.756 1.00 98.38 80 LYS A C 1
ATOM 639 O O . LYS A 1 80 ? -2.375 5.937 14.188 1.00 98.38 80 LYS A O 1
ATOM 644 N N . GLU A 1 81 ? -3.298 4.024 14.881 1.00 98.38 81 GLU A N 1
ATOM 645 C CA . GLU A 1 81 ? -2.264 3.173 14.285 1.00 98.38 81 GLU A CA 1
ATOM 646 C C . GLU A 1 81 ? -2.289 3.232 12.749 1.00 98.38 81 GLU A C 1
ATOM 648 O O . GLU A 1 81 ? -1.230 3.323 12.124 1.00 98.38 81 GLU A O 1
ATOM 653 N N . LEU A 1 82 ? -3.478 3.249 12.138 1.00 98.56 82 LEU A N 1
ATOM 654 C CA . LEU A 1 82 ? -3.647 3.410 10.693 1.00 98.56 82 LEU A CA 1
ATOM 655 C C . LEU A 1 82 ? -3.042 4.735 10.205 1.00 98.56 82 LEU A C 1
ATOM 657 O O . LEU A 1 82 ? -2.245 4.738 9.265 1.00 98.56 82 LEU A O 1
ATOM 661 N N . GLU A 1 83 ? -3.372 5.841 10.876 1.00 98.19 83 GLU A N 1
ATOM 662 C CA . GLU A 1 83 ? -2.834 7.174 10.583 1.00 98.19 83 GLU A CA 1
ATOM 663 C C . GLU A 1 83 ? -1.306 7.215 10.753 1.00 98.19 83 GLU A C 1
ATOM 665 O O . GLU A 1 83 ? -0.581 7.692 9.877 1.00 98.19 83 GLU A O 1
ATOM 670 N N . GLN A 1 84 ? -0.790 6.653 11.851 1.00 97.56 84 GLN A N 1
ATOM 671 C CA . GLN A 1 84 ? 0.649 6.582 12.115 1.00 97.56 84 GLN A CA 1
ATOM 672 C C . GLN A 1 84 ? 1.405 5.736 11.090 1.00 97.56 84 GLN A C 1
ATOM 674 O O . GLN A 1 84 ? 2.561 6.041 10.795 1.00 97.56 84 GLN A O 1
ATOM 679 N N . ASN A 1 85 ? 0.793 4.670 10.571 1.00 98.00 85 ASN A N 1
ATOM 680 C CA . ASN A 1 85 ? 1.382 3.848 9.518 1.00 98.00 85 ASN A CA 1
ATOM 681 C C . ASN A 1 85 ? 1.441 4.611 8.188 1.00 98.00 85 ASN A C 1
ATOM 683 O O . ASN A 1 85 ? 2.482 4.587 7.529 1.00 98.00 85 ASN A O 1
ATOM 687 N N . ALA A 1 86 ? 0.361 5.309 7.828 1.00 97.81 86 ALA A N 1
ATOM 688 C CA . ALA A 1 86 ? 0.257 6.067 6.583 1.00 97.81 86 ALA A CA 1
ATOM 689 C C . ALA A 1 86 ? 1.193 7.286 6.543 1.00 97.81 86 ALA A C 1
ATOM 691 O O . ALA A 1 86 ? 1.832 7.545 5.526 1.00 97.81 86 ALA A O 1
ATOM 692 N N . ASN A 1 87 ? 1.313 7.999 7.666 1.00 96.75 87 ASN A N 1
ATOM 693 C CA . ASN A 1 87 ? 2.059 9.256 7.769 1.00 96.75 87 ASN A CA 1
ATOM 694 C C . ASN A 1 87 ? 3.449 9.081 8.408 1.00 96.75 87 ASN A C 1
ATOM 696 O O . ASN A 1 87 ? 4.074 10.048 8.845 1.00 96.75 87 ASN A O 1
ATOM 700 N N . HIS A 1 88 ? 3.947 7.845 8.512 1.00 97.62 88 HIS A N 1
ATOM 701 C CA . HIS A 1 88 ? 5.244 7.586 9.129 1.00 97.62 88 HIS A CA 1
ATOM 702 C C . HIS A 1 88 ? 6.381 8.260 8.337 1.00 97.62 88 HIS A C 1
ATOM 704 O O . HIS A 1 88 ? 6.443 8.066 7.123 1.00 97.62 88 HIS A O 1
ATOM 710 N N . PRO A 1 89 ? 7.370 8.916 8.977 1.00 97.62 89 PRO A N 1
ATOM 711 C CA . PRO A 1 89 ? 8.488 9.547 8.265 1.00 97.62 89 PRO A CA 1
ATOM 712 C C . PRO A 1 89 ? 9.213 8.599 7.298 1.00 97.62 89 PRO A C 1
ATOM 714 O O . PRO A 1 89 ? 9.336 8.896 6.120 1.00 97.62 89 PRO A O 1
ATOM 717 N N . HIS A 1 90 ? 9.581 7.394 7.751 1.00 98.00 90 HIS A N 1
ATOM 718 C CA . HIS A 1 90 ? 10.170 6.373 6.869 1.00 98.00 90 HIS A CA 1
ATOM 719 C C . HIS A 1 90 ? 9.221 5.833 5.784 1.00 98.00 90 HIS A C 1
ATOM 721 O O . HIS A 1 90 ? 9.690 5.320 4.774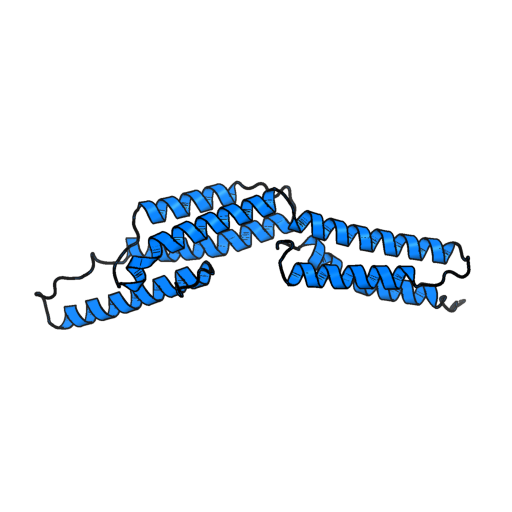 1.00 98.00 90 HIS A O 1
ATOM 727 N N . ARG A 1 91 ? 7.892 5.914 5.959 1.00 97.88 91 ARG A N 1
ATOM 728 C CA . ARG A 1 91 ? 6.946 5.552 4.889 1.00 97.88 91 ARG A CA 1
ATOM 729 C C . ARG A 1 91 ? 6.967 6.605 3.784 1.00 97.88 91 ARG A C 1
ATOM 731 O O . ARG A 1 91 ? 6.950 6.234 2.612 1.00 97.88 91 ARG A O 1
ATOM 738 N N . ILE A 1 92 ? 7.022 7.878 4.168 1.00 97.75 92 ILE A N 1
ATOM 739 C CA . ILE A 1 92 ? 7.155 9.014 3.252 1.00 97.75 92 ILE A CA 1
ATOM 740 C C . ILE A 1 92 ? 8.520 8.956 2.554 1.00 97.75 92 ILE A C 1
ATOM 742 O O . ILE A 1 92 ? 8.590 9.077 1.343 1.00 97.75 92 ILE A O 1
ATOM 746 N N . GLU A 1 93 ? 9.594 8.644 3.281 1.00 98.19 93 GLU A N 1
ATOM 747 C CA . GLU A 1 93 ? 10.929 8.433 2.704 1.00 98.19 93 GLU A CA 1
ATOM 748 C C . GLU A 1 93 ? 10.929 7.335 1.627 1.00 98.19 93 GLU A C 1
ATOM 750 O O . GLU A 1 93 ? 11.424 7.557 0.527 1.00 98.19 93 GLU A O 1
ATOM 755 N N . ILE A 1 94 ? 10.304 6.178 1.895 1.00 98.44 94 ILE A N 1
ATOM 756 C CA . ILE A 1 94 ? 10.136 5.108 0.894 1.00 98.44 94 ILE A CA 1
ATOM 757 C C . ILE A 1 94 ? 9.369 5.611 -0.336 1.00 98.44 94 ILE A C 1
ATOM 759 O O . ILE A 1 94 ? 9.717 5.240 -1.454 1.00 98.44 94 ILE A O 1
ATOM 763 N N . GLN A 1 95 ? 8.334 6.437 -0.137 1.00 97.88 95 GLN A N 1
ATOM 764 C CA . GLN A 1 95 ? 7.571 7.018 -1.240 1.00 97.88 95 GLN A CA 1
ATOM 765 C C . GLN A 1 95 ? 8.441 7.935 -2.098 1.00 97.88 95 GLN A C 1
ATOM 767 O O . GLN A 1 95 ? 8.467 7.775 -3.312 1.00 97.88 95 GLN A O 1
ATOM 772 N N . ASN A 1 96 ? 9.174 8.850 -1.468 1.00 98.12 96 ASN A N 1
ATOM 773 C CA . ASN A 1 96 ? 10.013 9.818 -2.165 1.00 98.12 96 ASN A CA 1
ATOM 774 C C . ASN A 1 96 ? 11.090 9.107 -2.997 1.00 98.12 96 ASN A C 1
ATOM 776 O O . ASN A 1 96 ? 11.268 9.416 -4.170 1.00 98.12 96 ASN A O 1
ATOM 780 N N . ILE A 1 97 ? 11.735 8.079 -2.430 1.00 98.25 97 ILE A N 1
ATOM 781 C CA . ILE A 1 97 ? 12.707 7.250 -3.161 1.00 98.25 97 ILE A CA 1
ATOM 782 C C . ILE A 1 97 ? 12.044 6.553 -4.361 1.00 98.25 97 ILE A C 1
ATOM 784 O O . ILE A 1 97 ? 12.641 6.441 -5.431 1.00 98.25 97 ILE A O 1
ATOM 788 N N . PHE A 1 98 ? 10.802 6.081 -4.213 1.00 97.69 98 PHE A N 1
ATOM 789 C CA . PHE A 1 98 ? 10.071 5.481 -5.329 1.00 97.69 98 PHE A CA 1
ATOM 790 C C . PHE A 1 98 ? 9.727 6.504 -6.421 1.00 97.69 98 PHE A C 1
ATOM 792 O O . PHE A 1 98 ? 9.838 6.190 -7.603 1.00 97.69 98 PHE A O 1
ATOM 799 N N . GLU A 1 99 ? 9.347 7.725 -6.052 1.00 97.31 99 GLU A N 1
ATOM 800 C CA . GLU A 1 99 ? 9.054 8.810 -6.996 1.00 97.31 99 GLU A CA 1
ATOM 801 C C . GLU A 1 99 ? 10.299 9.265 -7.762 1.00 97.31 99 GLU A C 1
ATOM 803 O O . GLU A 1 99 ? 10.224 9.490 -8.973 1.00 97.31 99 GLU A O 1
ATOM 808 N N . GLU A 1 100 ? 11.458 9.313 -7.099 1.00 97.12 100 GLU A N 1
ATOM 809 C CA . GLU A 1 100 ? 12.755 9.511 -7.757 1.00 97.12 100 GLU A CA 1
ATOM 810 C C . GLU A 1 100 ? 13.004 8.423 -8.809 1.00 97.12 100 GLU A C 1
ATOM 812 O O . GLU A 1 100 ? 13.343 8.730 -9.953 1.00 97.12 100 GLU A O 1
ATOM 817 N N . ALA A 1 101 ? 12.751 7.156 -8.464 1.00 96.50 101 ALA A N 1
ATOM 818 C CA . ALA A 1 101 ? 12.875 6.041 -9.399 1.00 96.50 101 ALA A CA 1
ATOM 819 C C . ALA A 1 101 ? 11.923 6.169 -10.593 1.00 96.50 101 ALA A C 1
ATOM 821 O O . ALA A 1 101 ? 12.313 5.927 -11.734 1.00 96.50 101 ALA A O 1
ATOM 822 N N . GLN A 1 102 ? 10.677 6.584 -10.353 1.00 95.94 102 GLN A N 1
ATOM 823 C CA . GLN A 1 102 ? 9.720 6.854 -11.423 1.00 95.94 102 GLN A CA 1
ATOM 824 C C . GLN A 1 102 ? 10.184 8.004 -12.328 1.00 95.94 102 GLN A C 1
ATOM 826 O O . GLN A 1 102 ? 9.986 7.937 -13.540 1.00 95.94 102 GLN A O 1
ATOM 831 N N . SER A 1 103 ? 10.788 9.054 -11.763 1.00 94.81 103 SER A N 1
ATOM 832 C CA . SER A 1 103 ? 11.335 10.176 -12.532 1.00 94.81 103 SER A CA 1
ATOM 833 C C . SER A 1 103 ? 12.510 9.743 -13.406 1.00 94.81 103 SER A C 1
ATOM 835 O O . SER A 1 103 ? 12.510 10.033 -14.600 1.00 94.81 103 SER A O 1
ATOM 837 N N . LEU A 1 104 ? 13.459 8.995 -12.836 1.00 93.56 104 LEU A N 1
ATOM 838 C CA . LEU A 1 104 ? 14.602 8.453 -13.568 1.00 93.56 104 LEU A CA 1
ATOM 839 C C . LEU A 1 104 ? 14.136 7.576 -14.736 1.00 93.56 104 LEU A C 1
ATOM 841 O O . LEU A 1 104 ? 14.597 7.731 -15.865 1.00 93.56 104 LEU A O 1
ATOM 845 N N . VAL A 1 105 ? 13.171 6.691 -14.482 1.00 92.38 105 VAL A N 1
ATOM 846 C CA . VAL A 1 105 ? 12.605 5.828 -15.521 1.00 92.38 105 VAL A CA 1
ATOM 847 C C . VAL A 1 105 ? 11.918 6.654 -16.605 1.00 92.38 105 VAL A C 1
ATOM 849 O O . VAL A 1 105 ? 12.181 6.413 -17.776 1.00 92.38 105 VAL A O 1
ATOM 852 N N . ARG A 1 106 ? 11.100 7.658 -16.260 1.00 90.69 106 ARG A N 1
ATOM 853 C CA . ARG A 1 106 ? 10.457 8.540 -17.256 1.00 90.69 106 ARG A CA 1
ATOM 854 C C . ARG A 1 106 ? 11.462 9.231 -18.175 1.00 90.69 106 ARG A C 1
ATOM 856 O O . ARG A 1 106 ? 11.220 9.310 -19.374 1.00 90.69 106 ARG A O 1
ATOM 863 N N . GLU A 1 107 ? 12.580 9.701 -17.633 1.00 88.25 107 GLU A N 1
ATOM 864 C CA . GLU A 1 107 ? 13.618 10.358 -18.428 1.00 88.25 107 GLU A CA 1
ATOM 865 C C . GLU A 1 107 ? 14.333 9.368 -19.359 1.00 88.25 107 GLU A C 1
ATOM 867 O O . GLU A 1 107 ? 14.533 9.642 -20.543 1.00 88.25 107 GLU A O 1
ATOM 872 N N . LYS A 1 108 ? 14.710 8.197 -18.834 1.00 86.19 108 LYS A N 1
ATOM 873 C CA . LYS A 1 108 ? 15.595 7.257 -19.537 1.00 86.19 108 LYS A CA 1
ATOM 874 C C . LYS A 1 108 ? 14.861 6.234 -20.411 1.00 86.19 108 LYS A C 1
ATOM 876 O O . LYS A 1 108 ? 15.501 5.547 -21.202 1.00 86.19 108 LYS A O 1
ATOM 881 N N . ILE A 1 109 ? 13.531 6.133 -20.324 1.00 83.94 109 ILE A N 1
ATOM 882 C CA . ILE A 1 109 ? 12.744 5.145 -21.083 1.00 83.94 109 ILE A CA 1
ATOM 883 C C . ILE A 1 109 ? 12.467 5.548 -22.538 1.00 83.94 109 ILE A C 1
ATOM 885 O O . ILE A 1 109 ? 12.190 4.687 -23.370 1.00 83.94 109 ILE A O 1
ATOM 889 N N . VAL A 1 110 ? 12.563 6.842 -22.868 1.00 81.50 110 VAL A N 1
ATOM 890 C CA . VAL A 1 110 ? 12.229 7.390 -24.197 1.00 81.50 110 VAL A CA 1
ATOM 891 C C . VAL A 1 110 ? 12.865 6.614 -25.357 1.00 81.50 110 VAL A C 1
ATOM 893 O O . VAL A 1 110 ? 12.156 6.293 -26.317 1.00 81.50 110 VAL A O 1
ATOM 896 N N . PRO A 1 111 ? 14.160 6.249 -25.321 1.00 78.62 111 PRO A N 1
ATOM 897 C CA . PRO A 1 111 ? 14.757 5.612 -26.481 1.00 78.62 111 PRO A CA 1
ATOM 898 C C . PRO A 1 111 ? 14.332 4.142 -26.669 1.00 78.62 111 PRO A C 1
ATOM 900 O O . PRO A 1 111 ? 14.449 3.642 -27.790 1.00 78.62 111 PRO A O 1
ATOM 903 N N . PHE A 1 112 ? 13.732 3.485 -25.662 1.00 79.25 112 PHE A N 1
ATOM 904 C CA . PHE A 1 112 ? 13.083 2.179 -25.847 1.00 79.25 112 PHE A CA 1
ATOM 905 C C . PHE A 1 112 ? 11.901 2.287 -26.821 1.00 79.25 112 PHE A C 1
ATOM 907 O O . PHE A 1 112 ? 11.716 1.405 -27.660 1.00 79.25 112 PHE A O 1
ATOM 914 N N . TYR A 1 113 ? 11.127 3.380 -26.773 1.00 75.88 113 TYR A N 1
ATOM 915 C CA . TYR A 1 113 ? 10.004 3.597 -27.699 1.00 75.88 113 TYR A CA 1
ATOM 916 C C . TYR A 1 113 ? 10.460 3.871 -29.130 1.00 75.88 113 TYR A C 1
ATOM 918 O O . TYR A 1 113 ? 9.787 3.482 -30.086 1.00 75.88 113 TYR A O 1
ATOM 926 N N . ASN A 1 114 ? 11.645 4.461 -29.278 1.00 76.69 114 ASN A N 1
ATOM 927 C CA . ASN A 1 114 ? 12.280 4.676 -30.575 1.00 76.69 114 ASN A CA 1
ATOM 928 C C . ASN A 1 114 ? 12.953 3.405 -31.123 1.00 76.69 114 ASN A C 1
ATOM 930 O O . ASN A 1 114 ? 13.567 3.449 -32.187 1.00 76.69 114 ASN A O 1
ATOM 934 N N . GLY A 1 115 ? 12.849 2.270 -30.418 1.00 62.72 115 GLY A N 1
ATOM 935 C CA . GLY A 1 115 ? 13.462 1.004 -30.821 1.00 62.72 115 GLY A CA 1
ATOM 936 C C . GLY A 1 115 ? 14.969 0.924 -30.584 1.00 62.72 115 GLY A C 1
ATOM 937 O O . GLY A 1 115 ? 15.588 -0.077 -30.951 1.00 62.72 115 GLY A O 1
ATOM 938 N N . GLY A 1 116 ? 15.559 1.953 -29.972 1.00 65.50 116 GLY A N 1
ATOM 939 C CA . GLY A 1 116 ? 16.977 1.999 -29.641 1.00 65.50 116 GLY A CA 1
ATOM 940 C C . GLY A 1 116 ? 17.335 1.044 -28.503 1.00 65.50 116 GLY A C 1
ATOM 941 O O . GLY A 1 116 ? 16.479 0.638 -27.717 1.00 65.50 116 GLY A O 1
ATOM 942 N N . ASN A 1 117 ? 18.616 0.680 -28.416 1.00 64.38 117 ASN A N 1
ATOM 943 C CA . ASN A 1 117 ? 19.189 0.135 -27.189 1.00 64.38 117 ASN A CA 1
ATOM 944 C C . ASN A 1 117 ? 19.605 1.325 -26.319 1.00 64.38 117 ASN A C 1
ATOM 946 O O . ASN A 1 117 ? 20.398 2.152 -26.767 1.00 64.38 117 ASN A O 1
ATOM 950 N N . CYS A 1 118 ? 19.034 1.469 -25.128 1.00 59.31 118 CYS A N 1
ATOM 951 C CA . CYS A 1 118 ? 19.272 2.657 -24.309 1.00 59.31 118 CYS A CA 1
ATOM 952 C C . CYS A 1 118 ? 19.314 2.391 -22.819 1.00 59.31 118 CYS A C 1
ATOM 954 O O . CYS A 1 118 ? 18.919 3.230 -22.009 1.00 59.31 118 CYS A O 1
ATOM 956 N N . VAL A 1 119 ? 19.835 1.230 -22.455 1.00 70.06 119 VAL A N 1
ATOM 957 C CA . VAL A 1 119 ? 20.413 1.132 -21.129 1.00 70.06 119 VAL A CA 1
ATOM 958 C C . VAL A 1 119 ? 21.766 1.831 -21.173 1.00 70.06 119 VAL A C 1
ATOM 960 O O . VAL A 1 119 ? 22.702 1.332 -21.792 1.00 70.06 119 VAL A O 1
ATOM 963 N N . THR A 1 120 ? 21.832 3.023 -20.584 1.00 80.38 120 THR A N 1
ATOM 964 C CA . THR A 1 120 ? 23.093 3.714 -20.314 1.00 80.38 120 THR A CA 1
ATOM 965 C C . THR A 1 120 ? 23.634 3.259 -18.964 1.00 80.38 120 THR A C 1
ATOM 967 O O . THR A 1 120 ? 22.846 2.965 -18.062 1.00 80.38 120 THR A O 1
ATOM 970 N N . ASP A 1 121 ? 24.957 3.269 -18.799 1.00 85.31 121 ASP A N 1
ATOM 971 C CA . ASP A 1 121 ? 25.597 2.985 -17.506 1.00 85.31 121 ASP A CA 1
ATOM 972 C C . ASP A 1 121 ? 25.033 3.913 -16.409 1.00 85.31 121 ASP A C 1
ATOM 974 O O . ASP A 1 121 ? 24.692 3.463 -15.323 1.00 85.31 121 ASP A O 1
ATOM 978 N N . GLU A 1 122 ? 24.771 5.185 -16.740 1.00 88.06 122 GLU A N 1
ATOM 979 C CA . GLU A 1 122 ? 24.115 6.149 -15.840 1.00 88.06 122 GLU A CA 1
ATOM 980 C C . GLU A 1 122 ? 22.727 5.696 -15.352 1.00 88.06 122 GLU A C 1
ATOM 982 O O . GLU A 1 122 ? 22.334 5.980 -14.219 1.00 88.06 122 GLU A O 1
ATOM 987 N N . PHE A 1 123 ? 21.943 5.030 -16.209 1.00 89.19 123 PHE A N 1
ATOM 988 C CA . PHE A 1 123 ? 20.609 4.558 -15.840 1.00 89.19 123 PHE A CA 1
ATOM 989 C C . PHE A 1 123 ? 20.694 3.344 -14.914 1.00 89.19 123 PHE A C 1
ATOM 991 O O . PHE A 1 123 ? 19.958 3.277 -13.928 1.00 89.19 123 PHE A O 1
ATOM 998 N N . GLU A 1 124 ? 21.609 2.416 -15.202 1.00 89.81 124 GLU A N 1
ATOM 999 C CA . GLU A 1 124 ? 21.877 1.270 -14.335 1.00 89.81 124 GLU A CA 1
ATOM 1000 C C . GLU A 1 124 ? 22.380 1.728 -12.957 1.00 89.81 124 GLU A C 1
ATOM 1002 O O . GLU A 1 124 ? 21.793 1.355 -11.938 1.00 89.81 124 GLU A O 1
ATOM 1007 N N . GLU A 1 125 ? 23.400 2.590 -12.921 1.00 93.06 125 GLU A N 1
ATOM 1008 C CA . GLU A 1 125 ? 23.967 3.149 -11.689 1.00 93.06 125 GLU A CA 1
ATOM 1009 C C . GLU A 1 125 ? 22.909 3.894 -10.865 1.00 93.06 125 GLU A C 1
ATOM 1011 O O . GLU A 1 125 ? 22.817 3.702 -9.650 1.00 93.06 125 GLU A O 1
ATOM 1016 N N . GLY A 1 126 ? 22.052 4.687 -11.518 1.00 95.00 126 GLY A N 1
ATOM 1017 C CA . GLY A 1 126 ? 20.957 5.390 -10.851 1.00 95.00 126 GLY A CA 1
ATOM 1018 C C . GLY A 1 126 ? 19.955 4.439 -10.188 1.00 95.00 126 GLY A C 1
ATOM 1019 O O . GLY A 1 126 ? 19.556 4.655 -9.041 1.00 95.00 126 GLY A O 1
ATOM 1020 N N . ILE A 1 127 ? 19.576 3.349 -10.865 1.00 95.69 127 ILE A N 1
ATOM 1021 C CA . ILE A 1 127 ? 18.693 2.323 -10.289 1.00 95.69 127 ILE A CA 1
ATOM 1022 C C . ILE A 1 127 ? 19.380 1.591 -9.128 1.00 95.69 127 ILE A C 1
ATOM 1024 O O . ILE A 1 127 ? 18.743 1.351 -8.097 1.00 95.69 127 ILE A O 1
ATOM 1028 N N . GLN A 1 128 ? 20.671 1.275 -9.249 1.00 95.81 128 GLN A N 1
ATOM 1029 C CA . GLN A 1 128 ? 21.440 0.634 -8.180 1.00 95.81 128 GLN A CA 1
ATOM 1030 C C . GLN A 1 128 ? 21.553 1.528 -6.932 1.00 95.81 128 GLN A C 1
ATOM 1032 O O . GLN A 1 128 ? 21.340 1.038 -5.818 1.00 95.81 128 GLN A O 1
ATOM 1037 N N . ASP A 1 129 ? 21.807 2.832 -7.092 1.00 97.62 129 ASP A N 1
ATOM 1038 C CA . ASP A 1 129 ? 21.823 3.803 -5.986 1.00 97.62 129 ASP A CA 1
ATOM 1039 C C . ASP A 1 129 ? 20.462 3.882 -5.274 1.00 97.62 129 ASP A C 1
ATOM 1041 O O . ASP A 1 129 ? 20.383 3.806 -4.044 1.00 97.62 129 ASP A O 1
ATOM 1045 N N . ILE A 1 130 ? 19.370 3.954 -6.040 1.00 98.06 130 ILE A N 1
ATOM 1046 C CA . ILE A 1 130 ? 18.005 3.953 -5.497 1.00 98.06 130 ILE A CA 1
ATOM 1047 C C . ILE A 1 130 ? 17.753 2.695 -4.657 1.00 98.06 130 ILE A C 1
ATOM 1049 O O . ILE A 1 130 ? 17.238 2.786 -3.537 1.00 98.06 130 ILE A O 1
ATOM 1053 N N . ILE A 1 131 ? 18.119 1.515 -5.169 1.00 98.06 131 ILE A N 1
ATOM 1054 C CA . ILE A 1 131 ? 17.975 0.246 -4.442 1.00 98.06 131 ILE A CA 1
ATOM 1055 C C . ILE A 1 131 ? 18.798 0.283 -3.156 1.00 98.06 131 ILE A C 1
ATOM 1057 O O . ILE A 1 131 ? 18.285 -0.065 -2.086 1.00 98.06 131 ILE A O 1
ATOM 1061 N N . LEU A 1 132 ? 20.046 0.749 -3.229 1.00 97.88 132 LEU A N 1
ATOM 1062 C CA . LEU A 1 132 ? 20.915 0.874 -2.069 1.00 97.88 132 LEU A CA 1
ATOM 1063 C C . LEU A 1 132 ? 20.263 1.757 -1.001 1.00 97.88 132 LEU A C 1
ATOM 1065 O O . LEU A 1 132 ? 20.077 1.301 0.129 1.00 97.88 132 LEU A O 1
ATOM 1069 N N . ARG A 1 133 ? 19.829 2.972 -1.343 1.00 98.25 133 ARG A N 1
ATOM 1070 C CA . ARG A 1 133 ? 19.153 3.875 -0.397 1.00 98.25 133 ARG A CA 1
ATOM 1071 C C . ARG A 1 133 ? 17.888 3.253 0.183 1.00 98.25 133 ARG A C 1
ATOM 1073 O O . ARG A 1 133 ? 17.697 3.268 1.401 1.00 98.25 133 ARG A O 1
ATOM 1080 N N . LEU A 1 134 ? 17.072 2.613 -0.653 1.00 97.81 134 LEU A N 1
ATOM 1081 C CA . LEU A 1 134 ? 15.833 1.978 -0.220 1.00 97.81 134 LEU A CA 1
ATOM 1082 C C . LEU A 1 134 ? 16.078 0.843 0.787 1.00 97.81 134 LEU A C 1
ATOM 1084 O O . LEU A 1 134 ? 15.341 0.729 1.768 1.00 97.81 134 LEU A O 1
ATOM 1088 N N . THR A 1 135 ? 17.125 0.028 0.607 1.00 96.56 135 THR A N 1
ATOM 1089 C CA . THR A 1 135 ? 17.478 -1.044 1.562 1.00 96.56 135 THR A CA 1
ATOM 1090 C C . THR A 1 135 ? 17.917 -0.512 2.931 1.00 96.56 135 THR A C 1
ATOM 1092 O O . THR A 1 135 ? 17.660 -1.167 3.952 1.00 96.56 135 THR A O 1
ATOM 1095 N N . HIS A 1 136 ? 18.493 0.694 2.973 1.00 97.12 136 HIS A N 1
ATOM 1096 C CA . HIS A 1 136 ? 18.960 1.354 4.194 1.00 97.12 136 HIS A CA 1
ATOM 1097 C C . HIS A 1 136 ? 17.848 2.038 4.999 1.00 97.12 136 HIS A C 1
ATOM 1099 O O . HIS A 1 136 ? 18.043 2.290 6.193 1.00 97.12 136 HIS A O 1
ATOM 1105 N N . VAL A 1 137 ? 16.666 2.276 4.413 1.00 97.69 137 VAL A N 1
ATOM 1106 C CA . VAL A 1 137 ? 15.538 2.866 5.151 1.00 97.69 137 VAL A CA 1
ATOM 1107 C C . VAL A 1 137 ? 15.164 1.978 6.337 1.00 97.69 137 VAL A C 1
ATOM 1109 O O . VAL A 1 137 ? 14.786 0.810 6.180 1.00 97.69 137 VAL A O 1
ATOM 1112 N N . LYS A 1 138 ? 15.256 2.526 7.552 1.00 96.88 138 LYS A N 1
ATOM 1113 C CA . LYS A 1 138 ? 15.011 1.783 8.792 1.00 96.88 138 LYS A CA 1
ATOM 1114 C C . LYS A 1 138 ? 13.527 1.458 8.943 1.00 96.88 138 LYS A C 1
ATOM 1116 O O . LYS A 1 138 ? 12.662 2.323 8.898 1.00 96.88 138 LYS A O 1
ATOM 1121 N N . THR A 1 139 ? 13.228 0.188 9.207 1.00 95.38 139 THR A N 1
ATOM 1122 C CA . THR A 1 139 ? 11.843 -0.267 9.432 1.00 95.38 139 THR A CA 1
ATOM 1123 C C . THR A 1 139 ? 11.474 -0.366 10.911 1.00 95.38 139 THR A C 1
ATOM 1125 O O . THR A 1 139 ? 10.299 -0.494 11.237 1.00 95.38 139 THR A O 1
ATOM 1128 N N . GLY A 1 140 ? 12.455 -0.335 11.822 1.00 93.12 140 GLY A N 1
ATOM 1129 C CA . GLY A 1 140 ? 12.217 -0.367 13.273 1.00 93.12 140 GLY A CA 1
ATOM 1130 C C . GLY A 1 140 ? 11.377 -1.559 13.752 1.00 93.12 140 GLY A C 1
ATOM 1131 O O . GLY A 1 140 ? 10.641 -1.434 14.722 1.00 93.12 140 GLY A O 1
ATOM 1132 N N . GLY A 1 141 ? 11.398 -2.684 13.026 1.00 92.94 141 GLY A N 1
ATOM 1133 C CA . GLY A 1 141 ? 10.557 -3.858 13.300 1.00 92.94 141 GLY A CA 1
ATOM 1134 C C . GLY A 1 141 ? 9.100 -3.744 12.825 1.00 92.94 141 GLY A C 1
ATOM 1135 O O . GLY A 1 141 ? 8.417 -4.771 12.724 1.00 92.94 141 GLY A O 1
ATOM 1136 N N . LYS A 1 142 ? 8.634 -2.547 12.440 1.00 95.75 142 LYS A N 1
ATOM 1137 C CA . LYS A 1 142 ? 7.257 -2.310 11.984 1.00 95.75 142 LYS A CA 1
ATOM 1138 C C . LYS A 1 142 ? 6.954 -3.102 10.714 1.00 95.75 142 LYS A C 1
ATOM 1140 O O . LYS A 1 142 ? 7.699 -3.065 9.731 1.00 95.75 142 LYS A O 1
ATOM 1145 N N . ILE A 1 143 ? 5.850 -3.845 10.744 1.00 96.94 143 ILE A N 1
ATOM 1146 C CA . ILE A 1 143 ? 5.411 -4.690 9.626 1.00 96.94 143 ILE A CA 1
ATOM 1147 C C . ILE A 1 143 ? 5.001 -3.820 8.433 1.00 96.94 143 ILE A C 1
ATOM 1149 O O . ILE A 1 143 ? 5.392 -4.124 7.307 1.00 96.94 143 ILE A O 1
ATOM 1153 N N . SER A 1 144 ? 4.282 -2.723 8.687 1.00 97.38 144 SER A N 1
ATOM 1154 C CA . SER A 1 144 ? 3.889 -1.711 7.700 1.00 97.38 144 SER A CA 1
ATOM 1155 C C . SER A 1 144 ? 5.075 -1.223 6.861 1.00 97.38 144 SER A C 1
ATOM 1157 O O . SER A 1 144 ? 5.064 -1.337 5.635 1.00 97.38 144 SER A O 1
ATOM 1159 N N . LEU A 1 145 ? 6.153 -0.788 7.518 1.00 98.19 145 LEU A N 1
ATOM 1160 C CA . LEU A 1 145 ? 7.362 -0.296 6.849 1.00 98.19 145 LEU A CA 1
ATOM 1161 C C . LEU A 1 145 ? 8.112 -1.394 6.090 1.00 98.19 145 LEU A C 1
ATOM 1163 O O . LEU A 1 145 ? 8.569 -1.165 4.972 1.00 98.19 145 LEU A O 1
ATOM 1167 N N . ARG A 1 146 ? 8.216 -2.605 6.656 1.00 98.00 146 ARG A N 1
ATOM 1168 C CA . ARG A 1 146 ? 8.822 -3.746 5.948 1.00 98.00 146 ARG A CA 1
ATOM 1169 C C . ARG A 1 146 ? 8.069 -4.071 4.662 1.00 98.00 146 ARG A C 1
ATOM 1171 O O . ARG A 1 146 ? 8.709 -4.262 3.631 1.00 98.00 146 ARG A O 1
ATOM 1178 N N . LYS A 1 147 ? 6.735 -4.096 4.712 1.00 97.81 147 LYS A N 1
ATOM 1179 C CA . LYS A 1 147 ? 5.888 -4.341 3.538 1.00 97.81 147 LYS A CA 1
ATOM 1180 C C . LYS A 1 147 ? 6.019 -3.240 2.489 1.00 97.81 147 LYS A C 1
ATOM 1182 O O . LYS A 1 147 ? 6.153 -3.581 1.317 1.00 97.81 147 LYS A O 1
ATOM 1187 N N . ALA A 1 148 ? 6.021 -1.968 2.898 1.00 98.12 148 ALA A N 1
ATOM 1188 C CA . ALA A 1 148 ? 6.186 -0.829 1.990 1.00 98.12 148 ALA A CA 1
ATOM 1189 C C . ALA A 1 148 ? 7.536 -0.888 1.260 1.00 98.12 148 ALA A C 1
ATOM 1191 O O . ALA A 1 148 ? 7.593 -0.825 0.031 1.00 98.12 148 ALA A O 1
ATOM 1192 N N . ARG A 1 149 ? 8.621 -1.094 2.019 1.00 98.12 149 ARG A N 1
ATOM 1193 C CA . ARG A 1 149 ? 9.978 -1.214 1.476 1.00 98.12 149 ARG A CA 1
ATOM 1194 C C . ARG A 1 149 ? 10.097 -2.403 0.528 1.00 98.12 149 ARG A C 1
ATOM 1196 O O . ARG A 1 149 ? 10.637 -2.256 -0.559 1.00 98.1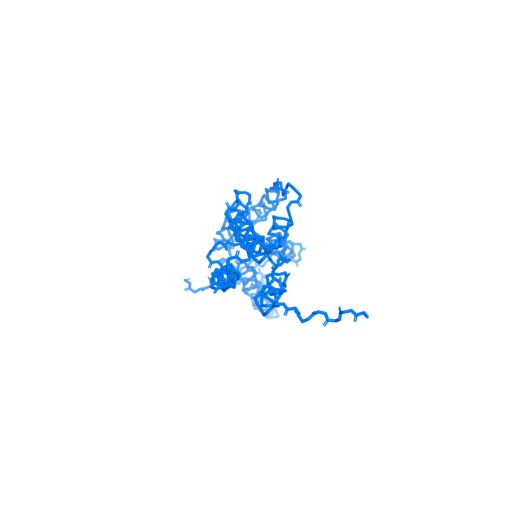2 149 ARG A O 1
ATOM 1203 N N . TYR A 1 150 ? 9.556 -3.559 0.919 1.00 97.88 150 TYR A N 1
ATOM 1204 C CA . TYR A 1 150 ? 9.572 -4.764 0.092 1.00 97.88 150 TYR A CA 1
ATOM 1205 C C . TYR A 1 150 ? 8.805 -4.575 -1.221 1.00 97.88 150 TYR A C 1
ATOM 1207 O O . TYR A 1 150 ? 9.376 -4.819 -2.273 1.00 97.88 150 TYR A O 1
ATOM 1215 N N . HIS A 1 151 ? 7.564 -4.072 -1.182 1.00 96.50 151 HIS A N 1
ATOM 1216 C CA . HIS A 1 151 ? 6.781 -3.811 -2.400 1.00 96.50 151 HIS A CA 1
ATOM 1217 C C . HIS A 1 151 ? 7.510 -2.884 -3.372 1.00 96.50 151 HIS A C 1
ATOM 1219 O O . HIS A 1 151 ? 7.494 -3.112 -4.580 1.00 96.50 151 HIS A O 1
ATOM 1225 N N . THR A 1 152 ? 8.142 -1.842 -2.835 1.00 97.75 152 THR A N 1
ATOM 1226 C CA . THR A 1 152 ? 8.889 -0.869 -3.630 1.00 97.75 152 THR A CA 1
ATOM 1227 C C . THR A 1 152 ? 10.130 -1.514 -4.249 1.00 97.75 152 THR A C 1
ATOM 1229 O O . THR A 1 152 ? 10.317 -1.432 -5.460 1.00 97.75 152 THR A O 1
ATOM 1232 N N . LEU A 1 153 ? 10.921 -2.244 -3.451 1.00 98.06 153 LEU A N 1
ATOM 1233 C CA . LEU A 1 153 ? 12.086 -2.992 -3.934 1.00 98.06 153 LEU A CA 1
ATOM 1234 C C . LEU A 1 153 ? 11.705 -3.994 -5.022 1.00 98.06 153 LEU A C 1
ATOM 1236 O O . LEU A 1 153 ? 12.375 -4.048 -6.041 1.00 98.06 153 LEU A O 1
ATOM 1240 N N . THR A 1 154 ? 10.615 -4.748 -4.854 1.00 97.62 154 THR A N 1
ATOM 1241 C CA . THR A 1 154 ? 10.172 -5.731 -5.853 1.00 97.62 154 THR A CA 1
ATOM 1242 C C . THR A 1 154 ? 9.964 -5.096 -7.227 1.00 97.62 154 THR A C 1
ATOM 1244 O O . THR A 1 154 ? 10.386 -5.670 -8.226 1.00 97.62 154 THR A O 1
ATOM 1247 N N . LYS A 1 155 ? 9.353 -3.907 -7.290 1.00 96.88 155 LYS A N 1
ATOM 1248 C CA . LYS A 1 155 ? 9.152 -3.195 -8.560 1.00 96.88 155 LYS A CA 1
ATOM 1249 C C . LYS A 1 155 ? 10.473 -2.733 -9.170 1.00 96.88 155 LYS A C 1
ATOM 1251 O O . LYS A 1 155 ? 10.705 -2.958 -10.352 1.00 96.88 155 LYS A O 1
ATOM 1256 N N . ILE A 1 156 ? 11.334 -2.115 -8.363 1.00 97.06 156 ILE A N 1
ATOM 1257 C CA . ILE A 1 156 ? 12.594 -1.535 -8.844 1.00 97.06 156 ILE A CA 1
ATOM 1258 C C . ILE A 1 156 ? 13.582 -2.636 -9.257 1.00 97.06 156 ILE A C 1
ATOM 1260 O O . ILE A 1 156 ? 14.194 -2.533 -10.313 1.00 97.06 156 ILE A O 1
ATOM 1264 N N . CYS A 1 157 ? 13.685 -3.732 -8.501 1.00 97.25 157 CYS A N 1
ATOM 1265 C CA . CYS A 1 157 ? 14.533 -4.868 -8.868 1.00 97.25 157 CYS A CA 1
ATOM 1266 C C . CYS A 1 157 ? 14.051 -5.565 -10.148 1.00 97.25 157 CYS A C 1
ATOM 1268 O O . CYS A 1 157 ? 14.880 -6.013 -10.930 1.00 97.25 157 CYS A O 1
ATOM 1270 N N . ALA A 1 158 ? 12.739 -5.618 -10.408 1.00 96.44 158 ALA A N 1
ATOM 1271 C CA . ALA A 1 158 ? 12.234 -6.130 -11.684 1.00 96.44 158 ALA A CA 1
ATOM 1272 C C . ALA A 1 158 ? 12.662 -5.242 -12.867 1.00 96.44 158 ALA A C 1
ATOM 1274 O O . ALA A 1 158 ? 12.990 -5.748 -13.936 1.00 96.44 158 ALA A O 1
ATOM 1275 N N . VAL A 1 159 ? 12.704 -3.918 -12.676 1.00 94.56 159 VAL A N 1
ATOM 1276 C CA . VAL A 1 159 ? 13.250 -2.990 -13.678 1.00 94.56 159 VAL A CA 1
ATOM 1277 C C . VAL A 1 159 ? 14.755 -3.198 -13.855 1.00 94.56 159 VAL A C 1
ATOM 1279 O O . VAL A 1 159 ? 15.210 -3.302 -14.991 1.00 94.56 159 VAL A O 1
ATOM 1282 N N . GLN A 1 160 ? 15.510 -3.327 -12.760 1.00 94.75 160 GLN A N 1
ATOM 1283 C CA . GLN A 1 160 ? 16.944 -3.633 -12.803 1.00 94.75 160 GLN A CA 1
ATOM 1284 C C . GLN A 1 160 ? 17.228 -4.921 -13.589 1.00 94.75 160 GLN A C 1
ATOM 1286 O O . GLN A 1 160 ? 18.113 -4.934 -14.437 1.00 94.75 160 GLN A O 1
ATOM 1291 N N . GLU A 1 161 ? 16.454 -5.986 -13.365 1.00 92.31 161 GLU A N 1
ATOM 1292 C CA . GLU A 1 161 ? 16.622 -7.256 -14.079 1.00 92.31 161 GLU A CA 1
ATOM 1293 C C . GLU A 1 161 ? 16.455 -7.081 -15.596 1.00 92.31 161 GLU A C 1
ATOM 1295 O O . GLU A 1 161 ? 17.266 -7.588 -16.369 1.00 92.31 161 GLU A O 1
ATOM 1300 N N . ILE A 1 162 ? 15.458 -6.301 -16.033 1.00 90.75 162 ILE A N 1
ATOM 1301 C CA . ILE A 1 162 ? 15.247 -5.993 -17.456 1.00 90.75 162 ILE A CA 1
ATOM 1302 C C . ILE A 1 162 ? 16.434 -5.204 -18.030 1.00 90.75 162 ILE A C 1
ATOM 1304 O O . ILE A 1 162 ? 16.871 -5.485 -19.148 1.00 90.75 162 ILE A O 1
ATOM 1308 N N . ILE A 1 163 ? 16.941 -4.223 -17.280 1.00 87.38 163 ILE A N 1
ATOM 1309 C CA . ILE A 1 163 ? 18.074 -3.365 -17.656 1.00 87.38 163 ILE A CA 1
ATOM 1310 C C . ILE A 1 163 ? 19.347 -4.205 -17.841 1.00 87.38 163 ILE A C 1
ATOM 1312 O O . ILE A 1 163 ? 19.958 -4.177 -18.912 1.00 87.38 163 ILE A O 1
ATOM 1316 N N . GLU A 1 164 ? 19.696 -5.022 -16.847 1.00 86.81 164 GLU A N 1
ATOM 1317 C CA . GLU A 1 164 ? 20.878 -5.889 -16.889 1.00 86.81 164 GLU A CA 1
ATOM 1318 C C . GLU A 1 164 ? 20.813 -6.911 -18.032 1.00 86.81 164 GLU A C 1
ATOM 1320 O O . GLU A 1 164 ? 21.818 -7.179 -18.700 1.00 86.81 164 GLU A O 1
ATOM 1325 N N . ASP A 1 165 ? 19.630 -7.481 -18.285 1.00 84.69 165 ASP A N 1
ATOM 1326 C CA . ASP A 1 165 ? 19.435 -8.425 -19.385 1.00 84.69 165 ASP A CA 1
ATOM 1327 C C . ASP A 1 165 ? 19.641 -7.767 -20.756 1.00 84.69 165 ASP A C 1
ATOM 1329 O O . ASP A 1 165 ? 20.117 -8.430 -21.683 1.00 84.69 165 ASP A O 1
ATOM 1333 N N . CYS A 1 166 ? 19.339 -6.472 -20.897 1.00 78.50 166 CYS A N 1
ATOM 1334 C CA . CYS A 1 166 ? 19.635 -5.731 -22.123 1.00 78.50 166 CYS A CA 1
ATOM 1335 C C . CYS A 1 166 ? 21.147 -5.566 -22.322 1.00 78.50 166 CYS A C 1
ATOM 1337 O O . CYS A 1 166 ? 21.645 -5.860 -23.408 1.00 78.50 166 CYS A O 1
ATOM 1339 N N . MET A 1 167 ? 21.887 -5.181 -21.277 1.00 73.62 167 MET A N 1
ATOM 1340 C CA . MET A 1 167 ? 23.336 -4.946 -21.368 1.00 73.62 167 MET A CA 1
ATOM 1341 C C . MET A 1 167 ? 24.137 -6.226 -21.625 1.00 73.62 167 MET A C 1
ATOM 1343 O O . MET A 1 167 ? 25.079 -6.223 -22.413 1.00 73.62 167 MET A O 1
ATOM 1347 N N . LYS A 1 168 ? 23.759 -7.343 -20.988 1.00 75.88 168 LYS A N 1
ATOM 1348 C CA . LYS A 1 168 ? 24.504 -8.613 -21.084 1.00 75.88 168 LYS A CA 1
ATOM 1349 C C . LYS A 1 168 ? 24.263 -9.363 -22.397 1.00 75.88 168 LYS A C 1
ATOM 1351 O O . LYS A 1 168 ? 25.125 -10.134 -22.817 1.00 75.88 168 LYS A O 1
ATOM 1356 N N . LYS A 1 169 ? 23.079 -9.217 -23.008 1.00 66.81 169 LYS A N 1
ATOM 1357 C CA . LYS A 1 169 ? 22.614 -10.107 -24.092 1.00 66.81 169 LYS A CA 1
ATOM 1358 C C . LYS A 1 169 ? 22.371 -9.413 -25.433 1.00 66.81 169 LYS A C 1
ATOM 1360 O O . LYS A 1 169 ? 22.147 -10.123 -26.415 1.00 66.81 169 LYS A O 1
ATOM 1365 N N . GLN A 1 170 ? 22.374 -8.079 -25.519 1.00 62.97 170 GLN A N 1
ATOM 1366 C CA . GLN A 1 170 ? 22.139 -7.408 -26.801 1.00 62.97 170 GLN A CA 1
ATOM 1367 C C . GLN A 1 170 ? 23.437 -7.157 -27.584 1.00 62.97 170 GLN A C 1
ATOM 1369 O O . GLN A 1 170 ? 24.375 -6.572 -27.047 1.00 62.97 170 GLN A O 1
ATOM 1374 N N . PRO A 1 171 ? 23.489 -7.532 -28.878 1.00 61.75 171 PRO A N 1
ATOM 1375 C CA . PRO A 1 171 ? 24.481 -6.991 -29.802 1.00 61.75 171 PRO A CA 1
ATOM 1376 C C . PRO A 1 171 ? 24.345 -5.465 -29.872 1.00 61.75 171 PRO A C 1
ATOM 1378 O O . PRO A 1 171 ? 23.255 -4.933 -29.647 1.00 61.75 171 PRO A O 1
ATOM 1381 N N . SER A 1 172 ? 25.411 -4.758 -30.246 1.00 63.47 172 SER A N 1
ATOM 1382 C CA . SER A 1 172 ? 25.342 -3.339 -30.604 1.00 63.47 172 SER A CA 1
ATOM 1383 C C . SER A 1 172 ? 24.374 -3.153 -31.779 1.00 63.47 172 SER A C 1
ATOM 1385 O O . SER A 1 172 ? 24.708 -3.397 -32.936 1.00 63.47 172 SER A O 1
ATOM 1387 N N . LEU A 1 173 ? 23.131 -2.795 -31.463 1.00 64.94 173 LEU A N 1
ATOM 1388 C CA . LEU A 1 173 ? 22.077 -2.523 -32.432 1.00 64.94 173 LEU A CA 1
ATOM 1389 C C . LEU A 1 173 ? 22.111 -1.054 -32.880 1.00 64.94 173 LEU A C 1
ATOM 1391 O O . LEU A 1 173 ? 22.457 -0.190 -32.072 1.00 64.94 173 LEU A O 1
ATOM 1395 N N . PRO A 1 174 ? 21.657 -0.756 -34.112 1.00 69.06 174 PRO A N 1
ATOM 1396 C CA . PRO A 1 174 ? 21.248 -1.717 -35.142 1.00 69.06 174 PRO A CA 1
ATOM 1397 C C . PRO A 1 174 ? 22.449 -2.439 -35.778 1.00 69.06 174 PRO A C 1
ATOM 1399 O O . PRO A 1 174 ? 23.535 -1.878 -35.903 1.00 69.06 174 PRO A O 1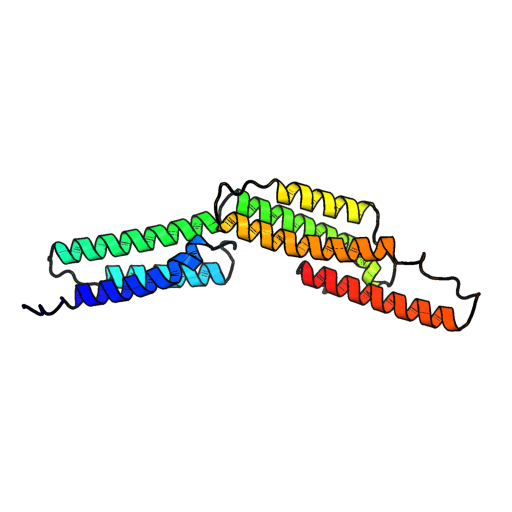
ATOM 1402 N N . LEU A 1 175 ? 22.244 -3.691 -36.202 1.00 75.00 175 LEU A N 1
ATOM 1403 C CA . LEU A 1 175 ? 23.236 -4.430 -36.990 1.00 75.00 175 LEU A CA 1
ATOM 1404 C C . LEU A 1 175 ? 23.327 -3.835 -38.405 1.00 75.00 175 LEU A C 1
ATOM 1406 O O . LEU A 1 175 ? 22.320 -3.365 -38.936 1.00 75.00 175 LEU A O 1
ATOM 1410 N N . SER A 1 176 ? 24.507 -3.900 -39.032 1.00 78.81 176 SER A N 1
ATOM 1411 C CA . SER A 1 176 ? 24.720 -3.406 -40.404 1.00 78.81 176 SER A CA 1
ATOM 1412 C C . SER A 1 176 ? 23.804 -4.112 -41.410 1.00 78.81 176 SER A C 1
ATOM 1414 O O . SER A 1 176 ? 23.845 -5.335 -41.557 1.00 78.81 176 SER A O 1
ATOM 1416 N N . GLU A 1 177 ? 22.994 -3.328 -42.123 1.00 71.75 177 GLU A N 1
ATOM 1417 C CA . GLU A 1 177 ? 22.035 -3.832 -43.115 1.00 71.75 177 GLU A CA 1
ATOM 1418 C C . GLU A 1 177 ? 22.709 -4.381 -44.383 1.00 71.75 177 GLU A C 1
ATOM 1420 O O . GLU A 1 177 ? 22.102 -5.170 -45.108 1.00 71.75 177 GLU A O 1
ATOM 1425 N N . ASP A 1 178 ? 23.985 -4.051 -44.601 1.00 74.19 178 ASP A N 1
ATOM 1426 C CA . ASP A 1 178 ? 24.757 -4.417 -45.795 1.00 74.19 178 ASP A CA 1
ATOM 1427 C C . ASP A 1 178 ? 25.170 -5.900 -45.829 1.00 74.19 178 ASP A C 1
ATOM 1429 O O . ASP A 1 178 ? 25.659 -6.394 -46.845 1.00 74.19 178 ASP A O 1
ATOM 1433 N N . ALA A 1 179 ? 24.981 -6.636 -44.727 1.00 74.75 179 ALA A N 1
ATOM 1434 C CA . ALA A 1 179 ? 25.448 -8.015 -44.608 1.00 74.75 179 ALA A CA 1
ATOM 1435 C C . ALA A 1 179 ? 24.499 -9.053 -45.242 1.00 74.75 179 ALA A C 1
ATOM 1437 O O . ALA A 1 179 ? 24.960 -9.984 -45.903 1.00 74.75 179 ALA A O 1
ATOM 1438 N N . HIS A 1 180 ? 23.181 -8.946 -45.021 1.00 83.75 180 HIS A N 1
ATOM 1439 C CA . HIS A 1 180 ? 22.187 -9.893 -45.552 1.00 83.75 180 HIS A CA 1
ATOM 1440 C C . HIS A 1 180 ? 20.754 -9.330 -45.433 1.00 83.75 180 HIS A C 1
ATOM 1442 O O . HIS A 1 180 ? 20.429 -8.749 -44.398 1.00 83.75 180 HIS A O 1
ATOM 1448 N N . PRO A 1 181 ? 19.822 -9.612 -46.371 1.00 83.75 181 PRO A N 1
ATOM 1449 C CA . PRO A 1 181 ? 18.415 -9.179 -46.277 1.00 83.75 181 PRO A CA 1
ATOM 1450 C C . PRO A 1 181 ? 17.673 -9.611 -44.998 1.00 83.75 181 PRO A C 1
ATOM 1452 O O . PRO A 1 181 ? 16.677 -9.010 -44.598 1.00 83.75 181 PRO A O 1
ATOM 1455 N N . SER A 1 182 ? 18.145 -10.671 -44.337 1.00 87.31 182 SER A N 1
ATOM 1456 C CA . SER A 1 182 ? 17.610 -11.123 -43.042 1.00 87.31 182 SER A CA 1
ATOM 1457 C C . SER A 1 182 ? 17.952 -10.175 -41.890 1.00 87.31 182 SER A C 1
ATOM 1459 O O . SER A 1 182 ? 17.229 -10.172 -40.898 1.00 87.31 182 SER A O 1
ATOM 1461 N N . VAL A 1 183 ? 19.012 -9.368 -42.004 1.00 86.12 183 VAL A N 1
ATOM 1462 C CA . VAL A 1 183 ? 19.440 -8.431 -40.953 1.00 86.12 183 VAL A CA 1
ATOM 1463 C C . VAL A 1 183 ? 18.404 -7.333 -40.742 1.00 86.12 183 VAL A C 1
ATOM 1465 O O . VAL A 1 183 ? 18.065 -7.046 -39.599 1.00 86.12 183 VAL A O 1
ATOM 1468 N N . ALA A 1 184 ? 17.796 -6.818 -41.815 1.00 84.38 184 ALA A N 1
ATOM 1469 C CA . ALA A 1 184 ? 16.689 -5.866 -41.713 1.00 84.38 184 ALA A CA 1
ATOM 1470 C C . ALA A 1 184 ? 15.509 -6.439 -40.902 1.00 84.38 184 ALA A C 1
ATOM 1472 O O . ALA A 1 184 ? 14.942 -5.763 -40.043 1.00 84.38 184 ALA A O 1
ATOM 1473 N N . LYS A 1 185 ? 15.180 -7.725 -41.103 1.00 87.75 185 LYS A N 1
ATOM 1474 C CA . LYS A 1 185 ? 14.140 -8.415 -40.317 1.00 87.75 185 LYS A CA 1
ATOM 1475 C C . LYS A 1 185 ? 14.542 -8.577 -38.849 1.00 87.75 185 LYS A C 1
ATOM 1477 O O . LYS A 1 185 ? 13.698 -8.413 -37.974 1.00 87.75 185 LYS A O 1
ATOM 1482 N N . ILE A 1 186 ? 15.810 -8.885 -38.573 1.00 86.62 186 ILE A N 1
ATOM 1483 C CA . ILE A 1 186 ? 16.336 -9.003 -37.205 1.00 86.62 186 ILE A CA 1
ATOM 1484 C C . ILE A 1 186 ? 16.277 -7.648 -36.490 1.00 86.62 186 ILE A C 1
ATOM 1486 O O . ILE A 1 186 ? 15.735 -7.579 -35.390 1.00 86.62 186 ILE A O 1
ATOM 1490 N N . ASN A 1 187 ? 16.756 -6.572 -37.121 1.00 85.12 187 ASN A N 1
ATOM 1491 C CA . ASN A 1 187 ? 16.692 -5.213 -36.575 1.00 85.12 187 ASN A CA 1
ATOM 1492 C C . ASN A 1 187 ? 15.246 -4.803 -36.262 1.00 85.12 187 ASN A C 1
ATOM 1494 O O . ASN A 1 187 ? 14.978 -4.285 -35.179 1.00 85.12 187 ASN A O 1
ATOM 1498 N N . PHE A 1 188 ? 14.304 -5.103 -37.165 1.00 86.81 188 PHE A N 1
ATOM 1499 C CA . PHE A 1 188 ? 12.880 -4.856 -36.938 1.00 86.81 188 PHE A CA 1
ATOM 1500 C C . PHE A 1 188 ? 12.355 -5.592 -35.696 1.00 86.81 188 PHE A C 1
ATOM 1502 O O . PHE A 1 188 ? 11.764 -4.970 -34.818 1.00 86.81 188 PHE A O 1
ATOM 1509 N N . VAL A 1 189 ? 12.613 -6.899 -35.576 1.00 88.31 189 VAL A N 1
ATOM 1510 C CA . VAL A 1 189 ? 12.172 -7.680 -34.407 1.00 88.31 189 VAL A CA 1
ATOM 1511 C C . VAL A 1 189 ? 12.798 -7.146 -33.117 1.00 88.31 189 VAL A C 1
ATOM 1513 O O . VAL A 1 189 ? 12.102 -7.006 -32.115 1.00 88.31 189 VAL A O 1
ATOM 1516 N N . MET A 1 190 ? 14.086 -6.803 -33.128 1.00 85.06 190 MET A N 1
ATOM 1517 C CA . MET A 1 190 ? 14.763 -6.263 -31.946 1.00 85.06 190 MET A CA 1
ATOM 1518 C C . MET A 1 190 ? 14.200 -4.903 -31.516 1.00 85.06 190 MET A C 1
ATOM 1520 O O . MET A 1 190 ? 14.044 -4.663 -30.320 1.00 85.06 190 MET A O 1
ATOM 1524 N N . CYS A 1 191 ? 13.841 -4.049 -32.477 1.00 84.50 191 CYS A N 1
ATOM 1525 C CA . CYS A 1 191 ? 13.153 -2.782 -32.234 1.00 84.50 191 CYS A CA 1
ATOM 1526 C C . CYS A 1 191 ? 11.807 -3.005 -31.523 1.00 84.50 191 CYS A C 1
ATOM 1528 O O . CYS A 1 191 ? 11.544 -2.387 -30.491 1.00 84.50 191 CYS A O 1
ATOM 1530 N N . GLU A 1 192 ? 10.992 -3.948 -32.002 1.00 88.19 192 GLU A N 1
ATOM 1531 C CA . GLU A 1 192 ? 9.706 -4.277 -31.371 1.00 88.19 192 GLU A CA 1
ATOM 1532 C C . GLU A 1 192 ? 9.879 -4.853 -29.956 1.00 88.19 192 GLU A C 1
ATOM 1534 O O . GLU A 1 192 ? 9.135 -4.496 -29.040 1.00 88.19 192 GLU A O 1
ATOM 1539 N N . VAL A 1 193 ? 10.900 -5.688 -29.738 1.00 87.62 193 VAL A N 1
ATOM 1540 C CA . VAL A 1 193 ? 11.229 -6.202 -28.400 1.00 87.62 193 VAL A CA 1
ATOM 1541 C C . VAL A 1 193 ? 11.647 -5.063 -27.462 1.00 87.62 193 VAL A C 1
ATOM 1543 O O . VAL A 1 193 ? 11.203 -5.032 -26.314 1.00 87.62 193 VAL A O 1
ATOM 1546 N N . ASN A 1 194 ? 12.455 -4.105 -27.925 1.00 86.00 194 ASN A N 1
ATOM 1547 C CA . ASN A 1 194 ? 12.856 -2.946 -27.119 1.00 86.00 194 ASN A CA 1
ATOM 1548 C C . ASN A 1 194 ? 11.651 -2.075 -26.739 1.00 86.00 194 ASN A C 1
ATOM 1550 O O . ASN A 1 194 ? 11.503 -1.722 -25.568 1.00 86.00 194 ASN A O 1
ATOM 1554 N N . LYS A 1 195 ? 10.725 -1.828 -27.671 1.00 87.88 195 LYS A N 1
ATOM 1555 C CA . LYS A 1 195 ? 9.467 -1.127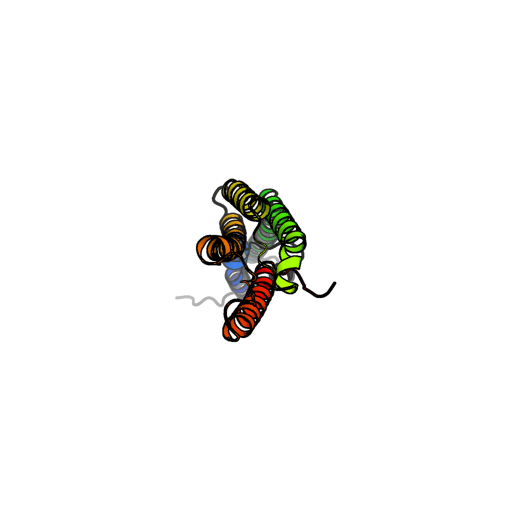 -27.367 1.00 87.88 195 LYS A CA 1
ATOM 1556 C C . LYS A 1 195 ? 8.652 -1.857 -26.303 1.00 87.88 195 LYS A C 1
ATOM 1558 O O . LYS A 1 195 ? 8.193 -1.234 -25.348 1.00 87.88 195 LYS A O 1
ATOM 1563 N N . ALA A 1 196 ? 8.508 -3.179 -26.430 1.00 90.00 196 ALA A N 1
ATOM 1564 C CA . ALA A 1 196 ? 7.787 -3.993 -25.453 1.00 90.00 196 ALA A CA 1
ATOM 1565 C C . ALA A 1 196 ? 8.431 -3.935 -24.056 1.00 90.00 196 ALA A C 1
ATOM 1567 O O . ALA A 1 196 ? 7.717 -3.851 -23.055 1.00 90.00 196 ALA A O 1
ATOM 1568 N N . ARG A 1 197 ? 9.769 -3.913 -23.974 1.00 89.50 197 ARG A N 1
ATOM 1569 C CA . ARG A 1 197 ? 10.494 -3.711 -22.709 1.00 89.50 197 ARG A CA 1
ATOM 1570 C C . ARG A 1 197 ? 10.224 -2.340 -22.106 1.00 89.50 197 ARG A C 1
ATOM 1572 O O . ARG A 1 197 ? 9.912 -2.279 -20.922 1.00 89.50 197 ARG A O 1
ATOM 1579 N N . GLY A 1 198 ? 10.276 -1.275 -22.908 1.00 89.25 198 GLY A N 1
ATOM 1580 C CA . GLY A 1 198 ? 9.911 0.071 -22.460 1.00 89.25 198 GLY A CA 1
ATOM 1581 C C . GLY A 1 198 ? 8.502 0.095 -21.864 1.00 89.25 198 GLY A C 1
ATOM 1582 O O . GLY A 1 198 ? 8.309 0.518 -20.730 1.00 89.25 198 GLY A O 1
ATOM 1583 N N . VAL A 1 199 ? 7.519 -0.483 -22.562 1.00 90.75 199 VAL A N 1
ATOM 1584 C CA . VAL A 1 199 ? 6.147 -0.608 -22.040 1.00 90.75 199 VAL A CA 1
ATOM 1585 C C . VAL A 1 199 ? 6.104 -1.374 -20.712 1.00 90.75 199 VAL A C 1
ATOM 1587 O O . VAL A 1 199 ? 5.433 -0.931 -19.782 1.00 90.75 199 VAL A O 1
ATOM 1590 N N . LEU A 1 200 ? 6.825 -2.491 -20.587 1.00 92.56 200 LEU A N 1
ATOM 1591 C CA . LEU A 1 200 ? 6.868 -3.268 -19.346 1.00 92.56 200 LEU A CA 1
ATOM 1592 C C . LEU A 1 200 ? 7.487 -2.477 -18.183 1.00 92.56 200 LEU A C 1
ATOM 1594 O O . LEU A 1 200 ? 6.912 -2.453 -17.095 1.00 92.56 200 LEU A O 1
ATOM 1598 N N . ILE A 1 201 ? 8.622 -1.811 -18.409 1.00 92.88 201 ILE A N 1
ATOM 1599 C CA . ILE A 1 201 ? 9.284 -0.962 -17.408 1.00 92.88 201 ILE A CA 1
ATOM 1600 C C . ILE A 1 201 ? 8.333 0.162 -16.964 1.00 92.88 201 ILE A C 1
ATOM 1602 O O . ILE A 1 201 ? 8.170 0.390 -15.763 1.00 92.88 201 ILE A O 1
ATOM 1606 N N . ALA A 1 202 ? 7.637 0.807 -17.906 1.00 91.94 202 ALA A N 1
ATOM 1607 C CA . ALA A 1 202 ? 6.655 1.839 -17.594 1.00 91.94 202 ALA A CA 1
ATOM 1608 C C . ALA A 1 202 ? 5.506 1.316 -16.718 1.00 91.94 202 ALA A C 1
ATOM 1610 O O . ALA A 1 202 ? 5.157 1.930 -15.706 1.00 91.94 202 ALA A O 1
ATOM 1611 N N . LEU A 1 203 ? 4.962 0.140 -17.055 1.00 92.81 203 LEU A N 1
ATOM 1612 C CA . LEU A 1 203 ? 3.896 -0.508 -16.287 1.00 92.81 203 LEU A CA 1
ATOM 1613 C C . LEU A 1 203 ? 4.343 -0.882 -14.868 1.00 92.81 203 LEU A C 1
ATOM 1615 O O . LEU A 1 203 ? 3.604 -0.634 -13.914 1.00 92.81 203 LEU A O 1
ATOM 1619 N N . LEU A 1 204 ? 5.548 -1.439 -14.709 1.00 93.56 204 LEU A N 1
ATOM 1620 C CA . LEU A 1 204 ? 6.110 -1.789 -13.397 1.00 93.56 204 LEU A CA 1
ATOM 1621 C C . LEU A 1 204 ? 6.237 -0.560 -12.492 1.00 93.56 204 LEU A C 1
ATOM 1623 O O . LEU A 1 204 ? 5.918 -0.619 -11.298 1.00 93.56 204 LEU A O 1
ATOM 1627 N N . MET A 1 205 ? 6.647 0.563 -13.077 1.00 93.69 205 MET A N 1
ATOM 1628 C CA . MET A 1 205 ? 6.841 1.821 -12.364 1.00 93.69 205 MET A CA 1
ATOM 1629 C C . MET A 1 205 ? 5.563 2.650 -12.244 1.00 93.69 205 MET A C 1
ATOM 1631 O O . MET A 1 205 ? 5.545 3.619 -11.491 1.00 93.69 205 MET A O 1
ATOM 1635 N N . GLY A 1 206 ? 4.476 2.267 -12.918 1.00 90.62 206 GLY A N 1
ATOM 1636 C CA . GLY A 1 206 ? 3.230 3.034 -12.933 1.00 90.62 206 GLY A CA 1
ATOM 1637 C C . GLY A 1 206 ? 3.403 4.423 -13.549 1.00 90.62 206 GLY A C 1
ATOM 1638 O O . GLY A 1 206 ? 2.749 5.370 -13.116 1.00 90.62 206 GLY A O 1
ATOM 1639 N N . VAL A 1 207 ? 4.316 4.556 -14.512 1.00 86.69 207 VAL A N 1
ATOM 1640 C CA . VAL A 1 207 ? 4.514 5.791 -15.272 1.00 86.69 207 VAL A CA 1
ATOM 1641 C C . VAL A 1 207 ? 3.729 5.659 -16.578 1.00 86.69 207 VAL A C 1
ATOM 1643 O O . VAL A 1 207 ? 3.844 4.656 -17.275 1.00 86.69 207 VAL A O 1
ATOM 1646 N N . ASN A 1 208 ? 2.835 6.607 -16.861 1.00 72.19 208 ASN A N 1
ATOM 1647 C CA . ASN A 1 208 ? 2.018 6.564 -18.076 1.00 72.19 208 ASN A CA 1
ATOM 1648 C C . ASN A 1 208 ? 2.855 6.974 -19.293 1.00 72.19 208 ASN A C 1
ATOM 1650 O O . ASN A 1 208 ? 3.635 7.915 -19.207 1.00 72.19 208 ASN A O 1
ATOM 1654 N N . ASN A 1 209 ? 2.603 6.338 -20.439 1.00 56.56 209 ASN A N 1
ATOM 1655 C CA . ASN A 1 209 ? 3.224 6.666 -21.731 1.00 56.56 209 ASN A CA 1
ATOM 1656 C C . ASN A 1 209 ? 2.443 7.748 -22.510 1.00 56.56 209 ASN A C 1
ATOM 1658 O O . ASN A 1 209 ? 2.601 7.848 -23.721 1.00 56.56 209 ASN A O 1
ATOM 1662 N N . ASN A 1 210 ? 1.527 8.473 -21.854 1.00 46.81 210 ASN A N 1
ATOM 1663 C CA . ASN A 1 210 ? 0.521 9.325 -22.510 1.00 46.81 210 ASN A CA 1
ATOM 1664 C C . ASN A 1 210 ? 0.811 10.833 -22.386 1.00 46.81 210 ASN A C 1
ATOM 1666 O O . ASN A 1 210 ? -0.133 11.623 -22.365 1.00 46.81 210 ASN A O 1
ATOM 1670 N N . GLU A 1 211 ? 2.079 11.228 -22.295 1.00 38.50 211 GLU A N 1
ATOM 1671 C CA . GLU A 1 211 ? 2.501 12.614 -22.555 1.00 38.50 211 GLU A CA 1
ATOM 1672 C C . GLU A 1 211 ? 3.333 12.674 -23.834 1.00 38.50 211 GLU A C 1
ATOM 1674 O O . GLU A 1 211 ? 4.269 11.852 -23.964 1.00 38.50 211 GLU A O 1
#

Radius of gyration: 26.8 Å; chains: 1; bounding box: 55×36×82 Å

Organism: Pan troglodytes (NCBI:txid9598)